Protein AF-A0A314UC28-F1 (afdb_monomer)

pLDDT: mean 73.98, std 17.29, range [30.83, 95.81]

InterPro domains:
  IPR015422 Pyridoxal phosphate-dependent transferase, small domain [G3DSA:3.90.1150.10] (2-145)

Secondary structure (DSSP, 8-state):
--HHHHHHHHHHHHHHHHTT-B-TTSTT-BSEEEES-SS-TT--SEEEEEEB-TTSPBPPHHHHHHHHHHTT---EEEEEES----GGGSTTHHHHPEE------------------EEEEEEEEE--TT--HHHHHHHHHHHHGGGSTTHHHHHHHHHHHHHHHHHHHHHHHHHHHHHHHHHHHHHT---

Sequence (191 aa):
MMITNRARYLINWLVSSLRKLKHPNTDGFPLVKIYGPKIKFDRGPALAFNVFDWKGEKVEPVLVQKLADRNNISLSYGFLHHIWFSDKYAEEKGRNLERREGGVKGMAANKLKAKSDLGISVVTAALGFLASFEDTYRLWAFVAQFLDADFVEKERWRYTALNQKTIEAQIEGKSKLQEEEVQSVVRSKPG

Organism: NCBI:txid2094558

Structure (mmCIF, N/CA/C/O backbone):
data_AF-A0A314UC28-F1
#
_entry.id   AF-A0A314UC28-F1
#
loop_
_atom_site.group_PDB
_atom_site.id
_atom_site.type_symbol
_atom_site.label_atom_id
_atom_site.label_alt_id
_atom_site.label_comp_id
_atom_site.label_asym_id
_atom_site.label_entity_id
_atom_site.label_seq_id
_atom_site.pdbx_PDB_ins_code
_atom_site.Cartn_x
_atom_site.Cartn_y
_atom_site.Cartn_z
_atom_site.occupancy
_atom_site.B_iso_or_equiv
_atom_site.auth_seq_id
_atom_site.auth_comp_id
_atom_site.auth_asym_id
_atom_site.auth_atom_id
_atom_site.pdbx_PDB_model_num
ATOM 1 N N . MET A 1 1 ? 24.792 -3.312 -12.134 1.00 50.53 1 MET A N 1
ATOM 2 C CA . MET A 1 1 ? 23.566 -3.447 -12.959 1.00 50.53 1 MET A CA 1
ATOM 3 C C . MET A 1 1 ? 22.813 -4.746 -12.608 1.00 50.53 1 MET A C 1
ATOM 5 O O . MET A 1 1 ? 22.714 -5.640 -13.427 1.00 50.53 1 MET A O 1
ATOM 9 N N . MET A 1 2 ? 22.303 -4.890 -11.375 1.00 53.91 2 MET A N 1
ATOM 10 C CA . MET A 1 2 ? 21.492 -6.061 -10.941 1.00 53.91 2 MET A CA 1
ATOM 11 C C . MET A 1 2 ? 20.350 -5.634 -10.008 1.00 53.91 2 MET A C 1
ATOM 13 O O . MET A 1 2 ? 19.228 -6.123 -10.099 1.00 53.91 2 MET A O 1
ATOM 17 N N . ILE A 1 3 ? 20.613 -4.623 -9.184 1.00 58.56 3 ILE A N 1
ATOM 18 C CA . ILE A 1 3 ? 19.655 -3.979 -8.278 1.00 58.56 3 ILE A CA 1
ATOM 19 C C . ILE A 1 3 ? 18.440 -3.404 -9.013 1.00 58.56 3 ILE A C 1
ATOM 21 O O . ILE A 1 3 ? 17.302 -3.620 -8.599 1.00 58.56 3 ILE A O 1
ATOM 25 N N . THR A 1 4 ? 18.665 -2.725 -10.140 1.00 62.00 4 THR A N 1
ATOM 26 C CA . THR A 1 4 ? 17.599 -2.146 -10.968 1.00 62.00 4 THR A CA 1
ATOM 27 C C . THR A 1 4 ? 16.659 -3.216 -11.527 1.00 62.00 4 THR A C 1
ATOM 29 O O . THR A 1 4 ? 15.479 -2.948 -11.727 1.00 62.00 4 THR A O 1
ATOM 32 N N . ASN A 1 5 ? 17.146 -4.446 -11.730 1.00 73.38 5 ASN A N 1
ATOM 33 C CA . ASN A 1 5 ? 16.314 -5.562 -12.177 1.00 73.38 5 ASN A CA 1
ATOM 34 C C . ASN A 1 5 ? 15.482 -6.127 -11.021 1.00 73.38 5 ASN A C 1
ATOM 36 O O . ASN A 1 5 ? 14.282 -6.320 -11.191 1.00 73.38 5 ASN A O 1
ATOM 40 N N . ARG A 1 6 ? 16.073 -6.314 -9.831 1.00 82.50 6 ARG A N 1
ATOM 41 C CA . ARG A 1 6 ? 15.350 -6.799 -8.639 1.00 82.50 6 ARG A CA 1
ATOM 42 C C . ARG A 1 6 ? 14.180 -5.889 -8.270 1.00 82.50 6 ARG A C 1
ATOM 44 O O . ARG A 1 6 ? 13.056 -6.371 -8.168 1.00 82.50 6 ARG A O 1
ATOM 51 N N . ALA A 1 7 ? 14.417 -4.585 -8.124 1.00 83.19 7 ALA A N 1
ATOM 52 C CA . ALA A 1 7 ? 13.359 -3.638 -7.766 1.00 83.19 7 ALA A CA 1
ATOM 53 C C . ALA A 1 7 ? 12.234 -3.611 -8.818 1.00 83.19 7 ALA A C 1
ATOM 55 O O . ALA A 1 7 ? 11.053 -3.557 -8.474 1.00 83.19 7 ALA A O 1
ATOM 56 N N . ARG A 1 8 ? 12.594 -3.745 -10.104 1.00 83.75 8 ARG A N 1
ATOM 57 C CA . ARG A 1 8 ? 11.636 -3.854 -11.211 1.00 83.75 8 ARG A CA 1
ATOM 58 C C . ARG A 1 8 ? 10.778 -5.118 -11.110 1.00 83.75 8 ARG A C 1
ATOM 60 O O . ARG A 1 8 ? 9.568 -5.039 -11.303 1.00 83.75 8 ARG A O 1
ATOM 67 N N . TYR A 1 9 ? 11.366 -6.273 -10.798 1.00 87.62 9 TYR A N 1
ATOM 68 C CA . TYR A 1 9 ? 10.601 -7.510 -10.619 1.00 87.62 9 TYR A CA 1
ATOM 69 C C . TYR A 1 9 ? 9.641 -7.419 -9.435 1.00 87.62 9 TYR A C 1
ATOM 71 O O . TYR A 1 9 ? 8.470 -7.757 -9.590 1.00 87.62 9 TYR A O 1
ATOM 79 N N . LEU A 1 10 ? 10.100 -6.897 -8.294 1.00 90.25 10 LEU A N 1
ATOM 80 C CA . LEU A 1 10 ? 9.266 -6.743 -7.101 1.00 90.25 10 LEU A CA 1
ATOM 81 C C . LEU A 1 10 ? 8.085 -5.804 -7.352 1.00 90.25 10 LEU A C 1
ATOM 83 O O . LEU A 1 10 ? 6.942 -6.165 -7.085 1.00 90.25 10 LEU A O 1
ATOM 87 N N . ILE A 1 11 ? 8.328 -4.629 -7.940 1.00 89.38 11 ILE A N 1
ATOM 88 C CA . ILE A 1 11 ? 7.255 -3.663 -8.187 1.00 89.38 11 ILE A CA 1
ATOM 89 C C . ILE A 1 11 ? 6.264 -4.152 -9.263 1.00 89.38 11 ILE A C 1
ATOM 91 O O . ILE A 1 11 ? 5.059 -3.884 -9.184 1.00 89.38 11 ILE A O 1
ATOM 95 N N . ASN A 1 12 ? 6.743 -4.895 -10.267 1.00 88.94 12 ASN A N 1
ATOM 96 C CA . ASN A 1 12 ? 5.889 -5.493 -11.294 1.00 88.94 12 ASN A CA 1
ATOM 97 C C . ASN A 1 12 ? 5.048 -6.637 -10.736 1.00 88.94 12 ASN A C 1
ATOM 99 O O . ASN A 1 12 ? 3.858 -6.720 -11.052 1.00 88.94 12 ASN A O 1
ATOM 103 N N . TRP A 1 13 ? 5.644 -7.481 -9.891 1.00 91.50 13 TRP A N 1
ATOM 104 C CA . TRP A 1 13 ? 4.918 -8.511 -9.164 1.00 91.50 13 TRP A CA 1
ATOM 105 C C . TRP A 1 13 ? 3.844 -7.875 -8.283 1.00 91.50 13 TRP A C 1
ATOM 107 O O . TRP A 1 13 ? 2.673 -8.205 -8.441 1.00 91.50 13 TRP A O 1
ATOM 117 N N . LEU A 1 14 ? 4.203 -6.877 -7.467 1.00 92.00 14 LEU A N 1
ATOM 118 C CA . LEU A 1 14 ? 3.272 -6.193 -6.569 1.00 92.00 14 LEU A CA 1
ATOM 119 C C . LEU A 1 14 ? 2.068 -5.629 -7.323 1.00 92.00 14 LEU A C 1
ATOM 121 O O . LEU A 1 14 ? 0.929 -5.880 -6.952 1.00 92.00 14 LEU A O 1
ATOM 125 N N . VAL A 1 15 ? 2.296 -4.914 -8.425 1.00 89.62 15 VAL A N 1
ATOM 126 C CA . VAL A 1 15 ? 1.194 -4.349 -9.218 1.00 89.62 15 VAL A CA 1
ATOM 127 C C . VAL A 1 15 ? 0.343 -5.416 -9.881 1.00 89.62 15 VAL A C 1
ATOM 129 O O . VAL A 1 15 ? -0.878 -5.283 -9.910 1.00 89.62 15 VAL A O 1
ATOM 132 N N . SER A 1 16 ? 0.958 -6.476 -10.397 1.00 90.12 16 SER A N 1
ATOM 133 C CA . SER A 1 16 ? 0.209 -7.583 -10.994 1.00 90.12 16 SER A CA 1
ATOM 134 C C . SER A 1 16 ? -0.656 -8.290 -9.952 1.00 90.12 16 SER A C 1
ATOM 136 O O . SER A 1 16 ? -1.797 -8.635 -10.248 1.00 90.12 16 SER A O 1
ATOM 138 N N . SER A 1 17 ? -0.142 -8.463 -8.735 1.00 92.25 17 SER A N 1
ATOM 139 C CA . SER A 1 17 ? -0.841 -9.101 -7.619 1.00 92.25 17 SER A CA 1
ATOM 140 C C . SER A 1 17 ? -1.947 -8.215 -7.042 1.00 92.25 17 SER A C 1
ATOM 142 O O . SER A 1 17 ? -3.060 -8.694 -6.851 1.00 92.25 17 SER A O 1
ATOM 144 N N . LEU A 1 18 ? -1.703 -6.916 -6.839 1.00 91.81 18 LEU A N 1
ATOM 145 C CA . LEU A 1 18 ? -2.720 -5.970 -6.358 1.00 91.81 18 LEU A CA 1
ATOM 146 C C . LEU A 1 18 ? -3.887 -5.829 -7.345 1.00 91.81 18 LEU A C 1
ATOM 148 O O . LEU A 1 18 ? -5.038 -5.780 -6.929 1.00 91.81 18 LEU A O 1
ATOM 152 N N . ARG A 1 19 ? -3.623 -5.834 -8.660 1.00 88.31 19 ARG A N 1
ATOM 153 C CA . ARG A 1 19 ? -4.681 -5.777 -9.692 1.00 88.31 19 ARG A CA 1
ATOM 154 C C . ARG A 1 19 ? -5.585 -7.009 -9.728 1.00 88.31 19 ARG A C 1
ATOM 156 O O . ARG A 1 19 ? -6.656 -6.944 -10.327 1.00 88.31 19 ARG A O 1
ATOM 163 N N . LYS A 1 20 ? -5.140 -8.131 -9.159 1.00 89.81 20 LYS A N 1
ATOM 164 C CA . LYS A 1 20 ? -5.938 -9.357 -9.053 1.00 89.81 20 LYS A CA 1
ATOM 165 C C . LYS A 1 20 ? -6.868 -9.343 -7.839 1.00 89.81 20 LYS A C 1
ATOM 167 O O . LYS A 1 20 ? -7.778 -10.162 -7.801 1.00 89.81 20 LYS A O 1
ATOM 172 N N . LEU A 1 21 ? -6.665 -8.430 -6.884 1.00 89.62 21 LEU A N 1
ATOM 173 C CA . LEU A 1 21 ? -7.538 -8.285 -5.723 1.00 89.62 21 LEU A CA 1
ATOM 174 C C . LEU A 1 21 ? -8.860 -7.648 -6.160 1.00 89.62 21 LEU A C 1
ATOM 176 O O . LEU A 1 21 ? -8.901 -6.507 -6.631 1.00 89.62 21 LEU A O 1
ATOM 180 N N . LYS A 1 22 ? -9.938 -8.415 -6.021 1.00 88.31 22 LYS A N 1
ATOM 181 C CA . LYS A 1 22 ? -11.301 -8.011 -6.354 1.00 88.31 22 LYS A CA 1
ATOM 182 C C . LYS A 1 22 ? -12.221 -8.427 -5.227 1.00 88.31 22 LYS A C 1
ATOM 184 O O . LYS A 1 22 ? -12.044 -9.510 -4.670 1.00 88.31 22 LYS A O 1
ATOM 189 N N . HIS A 1 23 ? -13.193 -7.577 -4.939 1.00 84.31 23 HIS A N 1
ATOM 190 C CA . HIS A 1 23 ? -14.191 -7.869 -3.926 1.00 84.31 23 HIS A CA 1
ATOM 191 C C . HIS A 1 23 ? -15.065 -9.053 -4.365 1.00 84.31 23 HIS A C 1
ATOM 193 O O . HIS A 1 23 ? -15.539 -9.075 -5.510 1.00 84.31 23 HIS A O 1
ATOM 199 N N . PRO A 1 24 ? -15.246 -10.070 -3.503 1.00 75.19 24 PRO A N 1
ATOM 200 C CA . PRO A 1 24 ? -16.199 -11.139 -3.764 1.00 75.19 24 PRO A CA 1
ATOM 201 C C . PRO A 1 24 ? -17.626 -10.562 -3.764 1.00 75.19 24 PRO A C 1
ATOM 203 O O . PRO A 1 24 ? -17.910 -9.606 -3.053 1.00 75.19 24 PRO A O 1
ATOM 206 N N . ASN A 1 25 ? -18.535 -11.134 -4.559 1.00 67.12 25 ASN A N 1
ATOM 207 C CA . ASN A 1 25 ? -19.955 -10.742 -4.650 1.00 67.12 25 ASN A CA 1
ATOM 208 C C . ASN A 1 25 ? -20.303 -9.352 -5.221 1.00 67.12 25 ASN A C 1
ATOM 210 O O . ASN A 1 25 ? -21.478 -8.995 -5.228 1.00 67.12 25 ASN A O 1
ATOM 214 N N . THR A 1 26 ? -19.355 -8.581 -5.753 1.00 63.03 26 THR A N 1
ATOM 215 C CA . THR A 1 26 ? -19.648 -7.231 -6.269 1.00 63.03 26 THR A CA 1
ATOM 216 C C . THR A 1 26 ? -19.128 -7.059 -7.695 1.00 63.03 26 THR A C 1
ATOM 218 O O . THR A 1 26 ? -18.045 -6.515 -7.848 1.00 63.03 26 THR A O 1
ATOM 221 N N . ASP A 1 27 ? -19.804 -7.582 -8.726 1.00 68.00 27 ASP A N 1
ATOM 222 C CA . ASP A 1 27 ? -19.510 -7.413 -10.177 1.00 68.00 27 ASP A CA 1
ATOM 223 C C . ASP A 1 27 ? -18.017 -7.408 -10.622 1.00 68.00 27 ASP A C 1
ATOM 225 O O . ASP A 1 27 ? -17.653 -6.949 -11.705 1.00 68.00 27 ASP A O 1
ATOM 229 N N . GLY A 1 28 ? -17.107 -7.937 -9.798 1.00 67.62 28 GLY A N 1
ATOM 230 C CA . GLY A 1 28 ? -15.661 -7.826 -9.961 1.00 67.62 28 GLY A CA 1
ATOM 231 C C . GLY A 1 28 ? -15.030 -6.443 -9.711 1.00 67.62 28 GLY A C 1
ATOM 232 O O . GLY A 1 28 ? -13.968 -6.196 -10.297 1.00 67.62 28 GLY A O 1
ATOM 233 N N . PHE A 1 29 ? -15.608 -5.566 -8.875 1.00 77.56 29 PHE A N 1
ATOM 234 C CA . PHE A 1 29 ? -15.002 -4.276 -8.514 1.00 77.56 29 PHE A CA 1
ATOM 235 C C . PHE A 1 29 ? -13.568 -4.462 -7.981 1.00 77.56 29 PHE A C 1
ATOM 237 O O . PHE A 1 29 ? -13.325 -5.290 -7.093 1.00 77.56 29 PHE A O 1
ATOM 244 N N . PRO A 1 30 ? -12.585 -3.725 -8.532 1.00 84.75 30 PRO A N 1
ATOM 245 C CA . PRO A 1 30 ? -11.201 -3.840 -8.105 1.00 84.75 30 PRO A CA 1
ATOM 246 C C . PRO A 1 30 ? -11.018 -3.217 -6.721 1.00 84.75 30 PRO A C 1
ATOM 248 O O . PRO A 1 30 ? -11.410 -2.076 -6.494 1.00 84.75 30 PRO A O 1
ATOM 251 N N . LEU A 1 31 ? -10.331 -3.934 -5.831 1.00 87.81 31 LEU A N 1
ATOM 252 C CA . LEU A 1 31 ? -9.972 -3.419 -4.507 1.00 87.81 31 LEU A CA 1
ATOM 253 C C . LEU A 1 31 ? -9.050 -2.199 -4.612 1.00 87.81 31 LEU A C 1
ATOM 255 O O . LEU A 1 31 ? -9.099 -1.288 -3.792 1.00 87.81 31 LEU A O 1
ATOM 259 N N . VAL A 1 32 ? -8.166 -2.203 -5.612 1.00 90.44 32 VAL A N 1
ATOM 260 C CA . VAL A 1 32 ? -7.088 -1.225 -5.736 1.00 90.44 32 VAL A CA 1
ATOM 261 C C . VAL A 1 32 ? -7.146 -0.522 -7.082 1.00 90.44 32 VAL A C 1
ATOM 263 O O . VAL A 1 32 ? -7.104 -1.159 -8.139 1.00 90.44 32 VAL A O 1
ATOM 266 N N . LYS A 1 33 ? -7.124 0.811 -7.055 1.00 88.31 33 LYS A N 1
ATOM 267 C CA . LYS A 1 33 ? -6.890 1.638 -8.241 1.00 88.31 33 LYS A CA 1
ATOM 268 C C . LYS A 1 33 ? -5.463 2.141 -8.233 1.00 88.31 33 LYS A C 1
ATOM 270 O O . LYS A 1 33 ? -5.071 2.888 -7.346 1.00 88.31 33 LYS A O 1
ATOM 275 N N . ILE A 1 34 ? -4.695 1.739 -9.235 1.00 88.12 34 ILE A N 1
ATOM 276 C CA . ILE A 1 34 ? -3.299 2.139 -9.397 1.00 88.12 34 ILE A CA 1
ATOM 277 C C . ILE A 1 34 ? -3.220 3.322 -10.358 1.00 88.12 34 ILE A C 1
ATOM 279 O O . ILE A 1 34 ? -3.780 3.273 -11.456 1.00 88.12 34 ILE A O 1
ATOM 283 N N . TYR A 1 35 ? -2.489 4.356 -9.957 1.00 84.50 35 TYR A N 1
ATOM 284 C CA . TYR A 1 35 ? -2.239 5.551 -10.750 1.00 84.50 35 TYR A CA 1
ATOM 285 C C . TYR A 1 35 ? -0.828 5.503 -11.332 1.00 84.50 35 TYR A C 1
ATOM 287 O O . TYR A 1 35 ? 0.152 5.275 -10.624 1.00 84.50 35 TYR A O 1
ATOM 295 N N . GLY A 1 36 ? -0.734 5.715 -12.643 1.00 74.75 36 GLY A N 1
ATOM 296 C CA . GLY A 1 36 ? 0.527 5.735 -13.377 1.00 74.75 36 GLY A CA 1
ATOM 297 C C . GLY A 1 36 ? 0.446 5.020 -14.729 1.00 74.75 36 GLY A C 1
ATOM 298 O O . GLY A 1 36 ? -0.599 4.465 -15.087 1.00 74.75 36 GLY A O 1
ATOM 299 N N . PRO A 1 37 ? 1.540 5.038 -15.508 1.00 65.69 37 PRO A N 1
ATOM 300 C CA . PRO A 1 37 ? 1.602 4.390 -16.812 1.00 65.69 37 PRO A CA 1
ATOM 301 C C . PRO A 1 37 ? 1.290 2.892 -16.711 1.00 65.69 37 PRO A C 1
ATOM 303 O O . PRO A 1 37 ? 1.932 2.154 -15.966 1.00 65.69 37 PRO A O 1
ATOM 306 N N . LYS A 1 38 ? 0.296 2.432 -17.482 1.00 59.31 38 LYS A N 1
ATOM 307 C CA . LYS A 1 38 ? -0.175 1.035 -17.456 1.00 59.31 38 LYS A CA 1
ATOM 308 C C . LYS A 1 38 ? 0.843 0.047 -18.028 1.00 59.31 38 LYS A C 1
ATOM 310 O O . LYS A 1 38 ? 0.837 -1.119 -17.645 1.00 59.31 38 LYS A O 1
ATOM 315 N N . ILE A 1 39 ? 1.663 0.497 -18.979 1.00 51.44 39 ILE A N 1
ATOM 316 C CA . ILE A 1 39 ? 2.614 -0.322 -19.732 1.00 51.44 39 ILE A CA 1
ATOM 317 C C . ILE A 1 39 ? 3.817 0.559 -20.089 1.00 51.44 39 ILE A C 1
ATOM 319 O O . ILE A 1 39 ? 3.668 1.470 -20.899 1.00 51.44 39 ILE A O 1
ATOM 323 N N . LYS A 1 40 ? 4.978 0.290 -19.474 1.00 51.94 40 LYS A N 1
ATOM 324 C CA . LYS A 1 40 ? 6.329 0.200 -20.074 1.00 51.94 40 LYS A CA 1
ATOM 325 C C . LYS A 1 40 ? 7.412 0.327 -18.997 1.00 51.94 40 LYS A C 1
ATOM 327 O O . LYS A 1 40 ? 7.176 0.807 -17.894 1.00 51.94 40 LYS A O 1
ATOM 332 N N . PHE A 1 41 ? 8.577 -0.196 -19.348 1.00 52.94 41 PHE A N 1
ATOM 333 C CA . PHE A 1 41 ? 9.754 -0.561 -18.558 1.00 52.94 41 PHE A CA 1
ATOM 334 C C . PHE A 1 41 ? 10.402 0.549 -17.699 1.00 52.94 41 PHE A C 1
ATOM 336 O O . PHE A 1 41 ? 11.381 0.266 -17.006 1.00 52.94 41 PHE A O 1
ATOM 343 N N . ASP A 1 42 ? 9.815 1.748 -17.674 1.00 55.66 42 ASP A N 1
ATOM 344 C CA . ASP A 1 42 ? 10.368 2.973 -17.081 1.00 55.66 42 ASP A CA 1
ATOM 345 C C . ASP A 1 42 ? 9.684 3.397 -15.777 1.00 55.66 42 ASP A C 1
ATOM 347 O O . ASP A 1 42 ? 9.933 4.484 -15.256 1.00 55.66 42 ASP A O 1
ATOM 351 N N . ARG A 1 43 ? 8.809 2.558 -15.207 1.00 67.81 43 ARG A N 1
ATOM 352 C CA . ARG A 1 43 ? 8.306 2.838 -13.859 1.00 67.81 43 ARG A CA 1
ATOM 353 C C . ARG A 1 43 ? 9.442 2.689 -12.847 1.00 67.81 43 ARG A C 1
ATOM 355 O O . ARG A 1 43 ? 10.106 1.653 -12.781 1.00 67.81 43 ARG A O 1
ATOM 362 N N . GLY A 1 44 ? 9.634 3.722 -12.032 1.00 77.31 44 GLY A N 1
ATOM 363 C CA . GLY A 1 44 ? 10.478 3.630 -10.847 1.00 77.31 44 GLY A CA 1
ATOM 364 C C . GLY A 1 44 ? 9.930 2.599 -9.848 1.00 77.31 44 GLY A C 1
ATOM 365 O O . GLY A 1 44 ? 8.811 2.095 -10.012 1.00 77.31 44 GLY A O 1
ATOM 366 N N . PRO A 1 45 ? 10.676 2.300 -8.775 1.00 86.31 45 PRO A N 1
ATOM 367 C CA . PRO A 1 45 ? 10.254 1.365 -7.737 1.00 86.31 45 PRO A CA 1
ATOM 368 C C . PRO A 1 45 ? 9.196 1.982 -6.802 1.00 86.31 45 PRO A C 1
ATOM 370 O O . PRO A 1 45 ? 9.205 1.738 -5.605 1.00 86.31 45 PRO A O 1
ATOM 373 N N . ALA A 1 46 ? 8.285 2.797 -7.334 1.00 88.69 46 ALA A N 1
ATOM 374 C CA . ALA A 1 46 ? 7.224 3.463 -6.595 1.00 88.69 46 ALA A CA 1
ATOM 375 C C . ALA A 1 46 ? 5.850 3.165 -7.210 1.00 88.69 46 ALA A C 1
ATOM 377 O O . ALA A 1 46 ? 5.716 2.788 -8.383 1.00 88.69 46 ALA A O 1
ATOM 378 N N . LEU A 1 47 ? 4.818 3.305 -6.387 1.00 90.00 47 LEU A N 1
ATOM 379 C CA . LEU A 1 47 ? 3.435 3.018 -6.726 1.00 90.00 47 LEU A CA 1
ATOM 380 C C . LEU A 1 47 ? 2.518 4.013 -6.021 1.00 90.00 47 LEU A C 1
ATOM 382 O O . LEU A 1 47 ? 2.542 4.093 -4.799 1.00 90.00 47 LEU A O 1
ATOM 386 N N . ALA A 1 48 ? 1.681 4.712 -6.784 1.00 90.81 48 ALA A N 1
ATOM 387 C CA . ALA A 1 48 ? 0.554 5.467 -6.251 1.00 90.81 48 ALA A CA 1
ATOM 388 C C . ALA A 1 48 ? -0.731 4.655 -6.446 1.00 90.81 48 ALA A C 1
ATOM 390 O O . ALA A 1 48 ? -0.994 4.166 -7.549 1.00 90.81 48 ALA A O 1
ATOM 391 N N . PHE A 1 49 ? -1.527 4.492 -5.396 1.00 92.06 49 PHE A N 1
ATOM 392 C CA . PHE A 1 49 ? -2.754 3.710 -5.439 1.00 92.06 49 PHE A CA 1
ATOM 393 C C . PHE A 1 49 ? -3.797 4.187 -4.427 1.00 92.06 49 PHE A C 1
ATOM 395 O O . PHE A 1 49 ? -3.482 4.877 -3.465 1.00 92.06 49 PHE A O 1
ATOM 402 N N . ASN A 1 50 ? -5.047 3.801 -4.657 1.00 92.25 50 ASN A N 1
ATOM 403 C CA . ASN A 1 50 ? -6.150 3.944 -3.714 1.00 92.25 50 ASN A CA 1
ATOM 404 C C . ASN A 1 50 ? -6.790 2.588 -3.449 1.00 92.25 50 ASN A C 1
ATOM 406 O O . ASN A 1 50 ? -6.814 1.742 -4.343 1.00 92.25 50 ASN A O 1
ATOM 410 N N . VAL A 1 51 ? -7.301 2.414 -2.232 1.00 91.75 51 VAL A N 1
ATOM 411 C CA . VAL A 1 51 ? -8.034 1.225 -1.792 1.00 91.75 51 VAL A CA 1
ATOM 412 C C . VAL A 1 51 ? -9.518 1.571 -1.723 1.00 91.75 51 VAL A C 1
ATOM 414 O O . VAL A 1 51 ? -9.876 2.665 -1.284 1.00 91.75 51 VAL A O 1
ATOM 417 N N . PHE A 1 52 ? -10.364 0.656 -2.175 1.00 89.06 52 PHE A N 1
ATOM 418 C CA . PHE A 1 52 ? -11.812 0.816 -2.227 1.00 89.06 52 PHE A CA 1
ATOM 419 C C . PHE A 1 52 ? -12.484 -0.246 -1.379 1.00 89.06 52 PHE A C 1
ATOM 421 O O . PHE A 1 52 ? -12.038 -1.387 -1.349 1.00 89.06 52 PHE A O 1
ATOM 428 N N . ASP A 1 53 ? -13.564 0.128 -0.717 1.00 85.75 53 ASP A N 1
ATOM 429 C CA . ASP A 1 53 ? -14.409 -0.799 0.021 1.00 85.75 53 ASP A CA 1
ATOM 430 C C . ASP A 1 53 ? -15.280 -1.644 -0.930 1.00 85.75 53 ASP A C 1
ATOM 432 O O . ASP A 1 53 ? -15.387 -1.338 -2.122 1.00 85.75 53 ASP A O 1
ATOM 436 N N . TRP A 1 54 ? -15.946 -2.680 -0.418 1.00 81.81 54 TRP A N 1
ATOM 437 C CA . TRP A 1 54 ? -16.891 -3.508 -1.184 1.00 81.81 54 TRP A CA 1
ATOM 438 C C . TRP A 1 54 ? -18.054 -2.690 -1.769 1.00 81.81 54 TRP A C 1
ATOM 440 O O . TRP A 1 54 ? -18.623 -3.048 -2.797 1.00 81.81 54 TRP A O 1
ATOM 450 N N . LYS A 1 55 ? -18.370 -1.538 -1.164 1.00 80.38 55 LYS A N 1
ATOM 451 C CA . LYS A 1 55 ? -19.348 -0.560 -1.674 1.00 80.38 55 LYS A CA 1
ATOM 452 C C . LYS A 1 55 ? -18.823 0.293 -2.839 1.00 80.38 55 LYS A C 1
ATOM 454 O O . LYS A 1 55 ? -19.569 1.098 -3.389 1.00 80.38 55 LYS A O 1
ATOM 459 N N . GLY A 1 56 ? -17.544 0.160 -3.196 1.00 78.38 56 GLY A N 1
ATOM 460 C CA . GLY A 1 56 ? -16.868 1.012 -4.179 1.00 78.38 56 GLY A CA 1
ATOM 461 C C . GLY A 1 56 ? -16.487 2.397 -3.643 1.00 78.38 56 GLY A C 1
ATOM 462 O O . GLY A 1 56 ? -16.093 3.266 -4.421 1.00 78.38 56 GLY A O 1
ATOM 463 N N . GLU A 1 57 ? -16.590 2.609 -2.330 1.00 84.06 57 GLU A N 1
ATOM 464 C CA . GLU A 1 57 ? -16.207 3.858 -1.671 1.00 84.06 57 GLU A CA 1
ATOM 465 C C . GLU A 1 57 ? -14.701 3.894 -1.411 1.00 84.06 57 GLU A C 1
ATOM 467 O O . GLU A 1 57 ? -14.100 2.904 -0.986 1.00 84.06 57 GLU A O 1
ATOM 472 N N . LYS A 1 58 ? -14.070 5.042 -1.672 1.00 87.25 58 LYS A N 1
ATOM 473 C CA . LYS A 1 58 ? -12.627 5.199 -1.479 1.00 87.25 58 LYS A CA 1
ATOM 474 C C . LYS A 1 58 ? -12.305 5.236 0.014 1.00 87.25 58 LYS A C 1
ATOM 476 O O . LYS A 1 58 ? -12.785 6.108 0.737 1.00 87.25 58 LYS A O 1
ATOM 481 N N . VAL A 1 59 ? -11.423 4.347 0.462 1.00 88.62 59 VAL A N 1
ATOM 482 C CA . VAL A 1 59 ? -10.874 4.414 1.818 1.00 88.62 59 VAL A CA 1
ATOM 483 C C . VAL A 1 59 ? -9.919 5.602 1.899 1.00 88.62 59 VAL A C 1
ATOM 485 O O . VAL A 1 59 ? -9.037 5.770 1.056 1.00 88.62 59 VAL A O 1
ATOM 488 N N . GLU A 1 60 ? -10.094 6.432 2.923 1.00 88.56 60 GLU A N 1
ATOM 489 C CA . GLU A 1 60 ? -9.272 7.620 3.134 1.00 88.56 60 GLU A CA 1
ATOM 490 C C . GLU A 1 60 ? -7.773 7.254 3.211 1.00 88.56 60 GLU A C 1
ATOM 492 O O . GLU A 1 60 ? -7.393 6.429 4.051 1.00 88.56 60 GLU A O 1
ATOM 497 N N . PRO A 1 61 ? -6.891 7.867 2.393 1.00 90.31 61 PRO A N 1
ATOM 498 C CA . PRO A 1 61 ? -5.464 7.528 2.370 1.00 90.31 61 PRO A CA 1
ATOM 499 C C . PRO A 1 61 ? -4.769 7.649 3.731 1.00 90.31 61 PRO A C 1
ATOM 501 O O . PRO A 1 61 ? -3.902 6.841 4.060 1.00 90.31 61 PRO A O 1
ATOM 504 N N . VAL A 1 62 ? -5.194 8.616 4.551 1.00 89.50 62 VAL A N 1
ATOM 505 C CA . VAL A 1 62 ? -4.688 8.820 5.918 1.00 89.50 62 VAL A CA 1
ATOM 506 C C . VAL A 1 62 ? -5.012 7.624 6.817 1.00 89.50 62 VAL A C 1
ATOM 508 O O . VAL A 1 62 ? -4.187 7.224 7.638 1.00 89.50 62 VAL A O 1
ATOM 511 N N . LEU A 1 63 ? -6.195 7.021 6.667 1.00 89.75 63 LEU A N 1
ATOM 512 C CA . LEU A 1 63 ? -6.555 5.822 7.418 1.00 89.75 63 LEU A CA 1
ATOM 513 C C . LEU A 1 63 ? -5.706 4.629 6.979 1.00 89.75 63 LEU A C 1
ATOM 515 O O . LEU A 1 63 ? -5.174 3.921 7.829 1.00 89.75 63 LEU A O 1
ATOM 519 N N . VAL A 1 64 ? -5.538 4.433 5.668 1.00 91.62 64 VAL A N 1
ATOM 520 C CA . VAL A 1 64 ? -4.708 3.344 5.130 1.00 91.62 64 VAL A CA 1
ATOM 521 C C . VAL A 1 64 ? -3.271 3.450 5.641 1.00 91.62 64 VAL A C 1
ATOM 523 O O . VAL A 1 64 ? -2.709 2.442 6.060 1.00 91.62 64 VAL A O 1
ATOM 526 N N . GLN A 1 65 ? -2.700 4.659 5.684 1.00 92.69 65 GLN A N 1
ATOM 527 C CA . GLN A 1 65 ? -1.375 4.890 6.261 1.00 92.69 65 GLN A CA 1
ATOM 528 C C . GLN A 1 65 ? -1.315 4.464 7.735 1.00 92.69 65 GLN A C 1
ATOM 530 O O . GLN A 1 65 ? -0.471 3.655 8.101 1.00 92.69 65 GLN A O 1
ATOM 535 N N . LYS A 1 66 ? -2.240 4.949 8.574 1.00 90.81 66 LYS A N 1
ATOM 536 C CA . LYS A 1 66 ? -2.263 4.615 10.009 1.00 90.81 66 LYS A CA 1
ATOM 537 C C . LYS A 1 66 ? -2.398 3.109 10.261 1.00 90.81 66 LYS A C 1
ATOM 539 O O . LYS A 1 66 ? -1.828 2.587 11.218 1.00 90.81 66 LYS A O 1
ATOM 544 N N . LEU A 1 67 ? -3.165 2.414 9.420 1.00 91.00 67 LEU A N 1
ATOM 545 C CA . LEU A 1 67 ? -3.308 0.960 9.477 1.00 91.00 67 LEU A CA 1
ATOM 546 C C . LEU A 1 67 ? -2.034 0.238 9.033 1.00 91.00 67 LEU A C 1
ATOM 548 O O . LEU A 1 67 ? -1.681 -0.785 9.620 1.00 91.00 67 LEU A O 1
ATOM 552 N N . ALA A 1 68 ? -1.329 0.774 8.040 1.00 92.81 68 ALA A N 1
ATOM 553 C CA . ALA A 1 68 ? -0.050 0.241 7.595 1.00 92.81 68 ALA A CA 1
ATOM 554 C C . ALA A 1 68 ? 1.021 0.392 8.685 1.00 92.81 68 ALA A C 1
ATOM 556 O O . ALA A 1 68 ? 1.704 -0.584 8.998 1.00 92.81 68 ALA A O 1
ATOM 557 N N . ASP A 1 69 ? 1.083 1.553 9.343 1.00 92.62 69 ASP A N 1
ATOM 558 C CA . ASP A 1 69 ? 2.029 1.820 10.433 1.00 92.62 69 ASP A CA 1
ATOM 559 C C . ASP A 1 69 ? 1.865 0.800 11.575 1.00 92.62 69 ASP A C 1
ATOM 561 O O . ASP A 1 69 ? 2.847 0.269 12.092 1.00 92.62 69 ASP A O 1
ATOM 565 N N . ARG A 1 70 ? 0.620 0.427 11.908 1.00 89.19 70 ARG A N 1
ATOM 566 C CA . ARG A 1 70 ? 0.319 -0.637 12.888 1.00 89.19 70 ARG A CA 1
ATOM 567 C C . ARG A 1 70 ? 0.787 -2.027 12.462 1.00 89.19 70 ARG A C 1
ATOM 569 O O . ARG A 1 70 ? 1.056 -2.866 13.314 1.00 89.19 70 ARG A O 1
ATOM 576 N N . ASN A 1 71 ? 0.873 -2.271 11.160 1.00 89.94 71 ASN A N 1
ATOM 577 C CA . ASN A 1 71 ? 1.369 -3.518 10.583 1.00 89.94 71 ASN A CA 1
ATOM 578 C C . ASN A 1 71 ? 2.882 -3.465 10.295 1.00 89.94 71 ASN A C 1
ATOM 580 O O . ASN A 1 71 ? 3.400 -4.344 9.609 1.00 89.94 71 ASN A O 1
ATOM 584 N N . ASN A 1 72 ? 3.602 -2.465 10.827 1.00 92.00 72 ASN A N 1
ATOM 585 C CA . ASN A 1 72 ? 5.026 -2.223 10.574 1.00 92.00 72 ASN A CA 1
ATOM 586 C C . ASN A 1 72 ? 5.346 -2.002 9.085 1.00 92.00 72 ASN A C 1
ATOM 588 O O . ASN A 1 72 ? 6.397 -2.414 8.592 1.00 92.00 72 ASN A O 1
ATOM 592 N N . ILE A 1 73 ? 4.430 -1.363 8.355 1.00 94.06 73 ILE A N 1
ATOM 593 C CA . ILE A 1 73 ? 4.583 -1.026 6.941 1.00 94.06 73 ILE A CA 1
ATOM 594 C C . ILE A 1 73 ? 4.538 0.492 6.813 1.00 94.06 73 ILE A C 1
ATOM 596 O O . ILE A 1 73 ? 3.513 1.113 7.074 1.00 94.06 73 ILE A O 1
ATOM 600 N N . SER A 1 74 ? 5.636 1.091 6.355 1.00 93.38 74 SER A N 1
ATOM 601 C CA . SER A 1 74 ? 5.674 2.530 6.106 1.00 93.38 74 SER A CA 1
ATOM 602 C C . SER A 1 74 ? 5.089 2.846 4.731 1.00 93.38 74 SER A C 1
ATOM 604 O O . SER A 1 74 ? 5.646 2.465 3.698 1.00 93.38 74 SER A O 1
ATOM 606 N N . LEU A 1 75 ? 3.957 3.547 4.727 1.00 93.94 75 LEU A N 1
ATOM 607 C CA . LEU A 1 75 ? 3.345 4.134 3.538 1.00 93.94 75 LEU A CA 1
ATOM 608 C C . LEU A 1 75 ? 3.323 5.655 3.675 1.00 93.94 75 LEU A C 1
ATOM 610 O O . LEU A 1 75 ? 3.331 6.198 4.776 1.00 93.94 75 LEU A O 1
ATOM 614 N N . SER A 1 76 ? 3.271 6.349 2.545 1.00 91.69 76 SER A N 1
ATOM 615 C CA . SER A 1 76 ? 3.028 7.791 2.509 1.00 91.69 76 SER A CA 1
ATOM 616 C C . SER A 1 76 ? 1.729 8.062 1.759 1.00 91.69 76 SER A C 1
ATOM 618 O O . SER A 1 76 ? 1.204 7.180 1.084 1.00 91.69 76 SER A O 1
ATOM 620 N N . TYR A 1 77 ? 1.192 9.270 1.840 1.00 91.44 77 TYR A N 1
ATOM 621 C CA . TYR A 1 77 ? 0.094 9.706 0.988 1.00 91.44 77 TYR A CA 1
ATOM 622 C C . TYR A 1 77 ? 0.456 11.036 0.335 1.00 91.44 77 TYR A C 1
ATOM 624 O O . TYR A 1 77 ? 1.279 11.800 0.834 1.00 91.44 77 TYR A O 1
ATOM 632 N N . GLY A 1 78 ? -0.143 11.301 -0.816 1.00 86.62 78 GLY A N 1
ATOM 633 C CA . GLY A 1 78 ? 0.110 12.507 -1.587 1.00 86.62 78 GLY A CA 1
ATOM 634 C C . GLY A 1 78 ? -1.128 12.948 -2.342 1.00 86.62 78 GLY A C 1
ATOM 635 O O . GLY A 1 78 ? -2.140 12.249 -2.367 1.00 86.62 78 GLY A O 1
ATOM 636 N N . PHE A 1 79 ? -1.040 14.114 -2.970 1.00 85.50 79 PHE A N 1
ATOM 637 C CA . PHE A 1 79 ? -2.116 14.660 -3.782 1.00 85.50 79 PHE A CA 1
ATOM 638 C C . PHE A 1 79 ? -1.649 14.783 -5.229 1.00 85.50 79 PHE A C 1
ATOM 640 O O . PHE A 1 79 ? -0.669 15.464 -5.530 1.00 85.50 79 PHE A O 1
ATOM 647 N N . LEU A 1 80 ? -2.328 14.077 -6.129 1.00 82.00 80 LEU A N 1
ATOM 648 C CA . LEU A 1 80 ? -2.019 14.100 -7.552 1.00 82.00 80 LEU A CA 1
ATOM 649 C C . LEU A 1 80 ? -2.835 15.197 -8.244 1.00 82.00 80 LEU A C 1
ATOM 651 O O . LEU A 1 80 ? -4.065 15.126 -8.283 1.00 82.00 80 LEU A O 1
ATOM 655 N N . HIS A 1 81 ? -2.143 16.180 -8.823 1.00 77.25 81 HIS A N 1
ATOM 656 C CA . HIS A 1 81 ? -2.726 17.247 -9.641 1.00 77.25 81 HIS A CA 1
ATOM 657 C C . HIS A 1 81 ? -2.649 16.906 -11.140 1.00 77.25 81 HIS A C 1
ATOM 659 O O . HIS A 1 81 ? -1.813 16.112 -11.566 1.00 77.25 81 HIS A O 1
ATOM 665 N N . HIS A 1 82 ? -3.508 17.530 -11.955 1.00 66.94 82 HIS A N 1
ATOM 666 C CA . HIS A 1 82 ? -3.475 17.445 -13.428 1.00 66.94 82 HIS A CA 1
ATOM 667 C C . HIS A 1 82 ? -3.528 16.018 -14.016 1.00 66.94 82 HIS A C 1
ATOM 669 O O . HIS A 1 82 ? -2.901 15.729 -15.035 1.00 66.94 82 HIS A O 1
ATOM 675 N N . ILE A 1 83 ? -4.300 15.116 -13.406 1.00 66.75 83 ILE A N 1
ATOM 676 C CA . ILE A 1 83 ? -4.449 13.742 -13.905 1.00 66.75 83 ILE A CA 1
ATOM 677 C C . ILE A 1 83 ? -5.397 13.719 -15.113 1.00 66.75 83 ILE A C 1
ATOM 679 O O . ILE A 1 83 ? -6.550 14.145 -15.014 1.00 66.75 83 ILE A O 1
ATOM 683 N N . TRP A 1 84 ? -4.934 13.179 -16.244 1.00 56.34 84 TRP A N 1
ATOM 684 C CA . TRP A 1 84 ? -5.779 12.900 -17.407 1.00 56.34 84 TRP A CA 1
ATOM 685 C C . TRP A 1 84 ? -6.332 11.473 -17.335 1.00 56.34 84 TRP A C 1
ATOM 687 O O . TRP A 1 84 ? -5.584 10.494 -17.395 1.00 56.34 84 TRP A O 1
ATOM 697 N N . PHE A 1 85 ? -7.651 11.347 -17.209 1.00 57.66 85 PHE A N 1
ATOM 698 C CA . PHE A 1 85 ? -8.339 10.060 -17.269 1.00 57.66 85 PHE A CA 1
ATOM 699 C C . PHE A 1 85 ? -8.686 9.745 -18.723 1.00 57.66 85 PHE A C 1
ATOM 701 O O . PHE A 1 85 ? -9.296 10.559 -19.404 1.00 57.66 85 PHE A O 1
ATOM 708 N N . SER A 1 86 ? -8.310 8.559 -19.203 1.00 51.72 86 SER A N 1
ATOM 709 C CA . SER A 1 86 ? -8.882 8.020 -20.445 1.00 51.72 86 SER A CA 1
ATOM 710 C C . SER A 1 86 ? -10.395 7.838 -20.261 1.00 51.72 86 SER A C 1
ATOM 712 O O . SER A 1 86 ? -10.810 7.452 -19.168 1.00 51.72 86 SER A O 1
ATOM 714 N N . ASP A 1 87 ? -11.193 8.071 -21.310 1.00 44.34 87 ASP A N 1
ATOM 715 C CA . ASP A 1 87 ? -12.672 8.068 -21.287 1.00 44.34 87 ASP A CA 1
ATOM 716 C C . ASP A 1 87 ? -13.310 6.850 -20.596 1.00 44.34 87 ASP A C 1
ATOM 718 O O . ASP A 1 87 ? -14.384 6.958 -20.015 1.00 44.34 87 ASP A O 1
ATOM 722 N N . LYS A 1 88 ? -12.603 5.714 -20.525 1.00 46.25 88 LYS A N 1
ATOM 723 C CA . LYS A 1 88 ? -13.012 4.521 -19.758 1.00 46.25 88 LYS A CA 1
ATOM 724 C C . LYS A 1 88 ? -13.095 4.715 -18.231 1.00 46.25 88 LYS A C 1
ATOM 726 O O . LYS A 1 88 ? -13.500 3.792 -17.539 1.00 46.25 88 LYS A O 1
ATOM 731 N N . TYR A 1 89 ? -12.679 5.865 -17.702 1.00 49.59 89 TYR A N 1
ATOM 732 C CA . TYR A 1 89 ? -12.728 6.220 -16.274 1.00 49.59 89 TYR A CA 1
ATOM 733 C C . TYR A 1 89 ? -13.506 7.521 -16.020 1.00 49.59 89 TYR A C 1
ATOM 735 O O . TYR A 1 89 ? -13.433 8.080 -14.924 1.00 49.59 89 TYR A O 1
ATOM 743 N N . ALA A 1 90 ? -14.210 8.036 -17.035 1.00 44.47 90 ALA A N 1
ATOM 744 C CA . ALA A 1 90 ? -14.938 9.298 -16.953 1.00 44.47 90 ALA A CA 1
ATOM 745 C C . ALA A 1 90 ? -16.158 9.224 -16.015 1.00 44.47 90 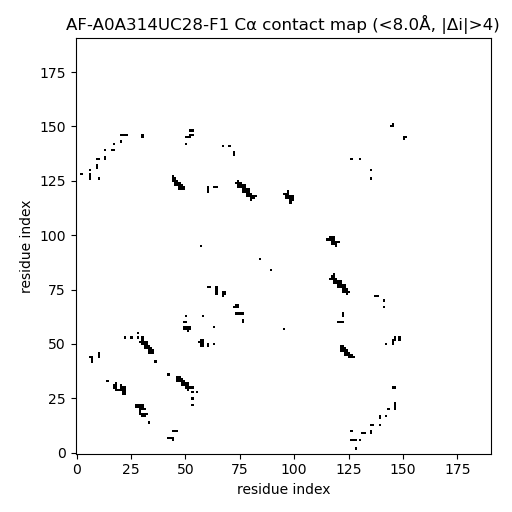ALA A C 1
ATOM 747 O O . ALA A 1 90 ? -16.456 10.215 -15.353 1.00 44.47 90 ALA A O 1
ATOM 748 N N . GLU A 1 91 ? -16.802 8.060 -15.877 1.00 46.28 91 GLU A N 1
ATOM 749 C CA . GLU A 1 91 ? -17.940 7.867 -14.960 1.00 46.28 91 GLU A CA 1
ATOM 750 C C . GLU A 1 91 ? -17.526 7.928 -13.474 1.00 46.28 91 GLU A C 1
ATOM 752 O O . GLU A 1 91 ? -18.258 8.446 -12.635 1.00 46.28 91 GLU A O 1
ATOM 757 N N . GLU A 1 92 ? -16.298 7.516 -13.137 1.00 48.84 92 GLU A N 1
ATOM 758 C CA . GLU A 1 92 ? -15.758 7.558 -11.764 1.00 48.84 92 GLU A CA 1
ATOM 759 C C . GLU A 1 92 ? -15.226 8.945 -11.352 1.00 48.84 92 GLU A C 1
ATOM 761 O O . GLU A 1 92 ? -14.860 9.164 -10.189 1.00 48.84 92 GLU A O 1
ATOM 766 N N . LYS A 1 93 ? -15.164 9.883 -12.308 1.00 48.38 93 LYS A N 1
ATOM 767 C CA . LYS A 1 93 ? -14.622 11.240 -12.144 1.00 48.38 93 LYS A CA 1
ATOM 768 C C . LYS A 1 93 ? -15.411 12.052 -11.112 1.00 48.38 93 LYS A C 1
ATOM 770 O O . LYS A 1 93 ? -14.822 12.876 -10.423 1.00 48.38 93 LYS A O 1
ATOM 775 N N . GLY A 1 94 ? -16.712 11.791 -10.968 1.00 49.56 94 GLY A N 1
ATOM 776 C CA . GLY A 1 94 ? -17.577 12.498 -10.019 1.00 49.56 94 GLY A CA 1
ATOM 777 C C . GLY A 1 94 ? -17.392 12.098 -8.550 1.00 49.56 94 GLY A C 1
ATOM 778 O O . GLY A 1 94 ? -17.649 12.919 -7.680 1.00 49.56 94 GLY A O 1
ATOM 779 N N . ARG A 1 95 ? -16.926 10.870 -8.264 1.00 53.44 95 ARG A N 1
ATOM 780 C CA . ARG A 1 95 ? -16.847 10.337 -6.885 1.00 53.44 95 ARG A CA 1
ATOM 781 C C . ARG A 1 95 ? -15.475 10.484 -6.223 1.00 53.44 95 ARG A C 1
ATOM 783 O O . ARG A 1 95 ? -15.385 10.496 -5.006 1.00 53.44 95 ARG A O 1
ATOM 790 N N . ASN A 1 96 ? -14.402 10.582 -7.012 1.00 53.75 96 ASN A N 1
ATOM 791 C CA . ASN A 1 96 ? -13.022 10.520 -6.502 1.00 53.75 96 ASN A CA 1
ATOM 792 C C . ASN A 1 96 ? -12.241 11.839 -6.587 1.00 53.75 96 ASN A C 1
ATOM 794 O O . ASN A 1 96 ? -11.119 11.903 -6.081 1.00 53.75 96 ASN A O 1
ATOM 798 N N . LEU A 1 97 ? -12.778 12.850 -7.279 1.00 55.41 97 LEU A N 1
ATOM 799 C CA . LEU A 1 97 ? -12.144 14.162 -7.380 1.00 55.41 97 LEU A CA 1
ATOM 800 C C . LEU A 1 97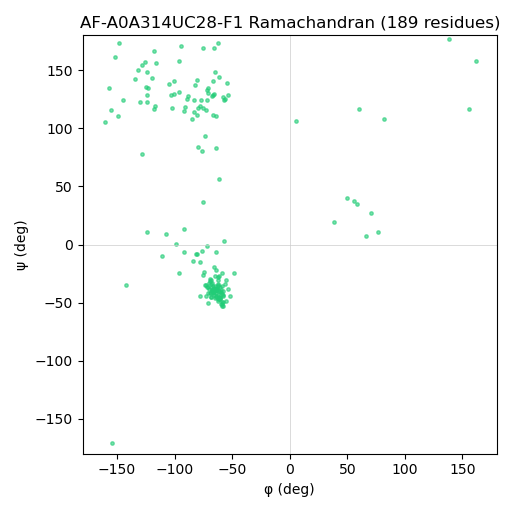 ? -12.390 14.951 -6.101 1.00 55.41 97 LEU A C 1
ATOM 802 O O . LEU A 1 97 ? -13.527 15.270 -5.763 1.00 55.41 97 LEU A O 1
ATOM 806 N N . GLU A 1 98 ? -11.306 15.305 -5.428 1.00 56.97 98 GLU A N 1
ATOM 807 C CA . GLU A 1 98 ? -11.346 16.128 -4.229 1.00 56.97 98 GLU A CA 1
ATOM 808 C C . GLU A 1 98 ? -10.992 17.573 -4.582 1.00 56.97 98 GLU A C 1
ATOM 810 O O . GLU A 1 98 ? -10.105 17.849 -5.398 1.00 56.97 98 GLU A O 1
ATOM 815 N N . ARG A 1 99 ? -11.704 18.510 -3.951 1.00 51.06 99 ARG A N 1
ATOM 816 C CA . ARG A 1 99 ? -11.340 19.925 -3.932 1.00 51.06 99 ARG A CA 1
ATOM 817 C C . ARG A 1 99 ? -10.434 20.142 -2.727 1.00 51.06 99 ARG A C 1
ATOM 819 O O . ARG A 1 99 ? -10.839 19.857 -1.605 1.00 51.06 99 ARG A O 1
ATOM 826 N N . ARG A 1 100 ? -9.239 20.692 -2.938 1.00 43.75 100 ARG A N 1
ATOM 827 C CA . ARG A 1 100 ? -8.411 21.174 -1.831 1.00 43.75 100 ARG A CA 1
ATOM 828 C C . ARG A 1 100 ? -9.135 22.338 -1.142 1.00 43.75 100 ARG A C 1
ATOM 830 O O . ARG A 1 100 ? -9.271 23.407 -1.734 1.00 43.75 100 ARG A O 1
ATOM 837 N N . GLU A 1 101 ? -9.609 22.154 0.088 1.00 45.28 101 GLU A N 1
ATOM 838 C CA . GLU A 1 101 ? -10.079 23.266 0.924 1.00 45.28 101 GLU A CA 1
ATOM 839 C C . GLU A 1 101 ? -8.867 24.031 1.478 1.00 45.28 101 GLU A C 1
ATOM 841 O O . GLU A 1 101 ? -8.415 23.828 2.601 1.00 45.28 101 GLU A O 1
ATOM 846 N N . GLY A 1 102 ? -8.297 24.905 0.648 1.00 38.88 102 GLY A N 1
ATOM 847 C CA . GLY A 1 102 ? -7.482 26.024 1.117 1.00 38.88 102 GLY A CA 1
ATOM 848 C C . GLY A 1 102 ? -8.423 27.144 1.554 1.00 38.88 102 GLY A C 1
ATOM 849 O O . GLY A 1 102 ? -9.148 27.692 0.727 1.00 38.88 102 GLY A O 1
ATOM 850 N N . GLY A 1 103 ? -8.478 27.420 2.856 1.00 39.97 103 GLY A N 1
ATOM 851 C CA . GLY A 1 103 ? -9.459 28.323 3.448 1.00 39.97 103 GLY A CA 1
ATOM 852 C C . GLY A 1 103 ? -9.308 29.786 3.034 1.00 39.97 103 GLY A C 1
ATOM 853 O O . GLY A 1 103 ? -8.196 30.286 2.983 1.00 39.97 103 GLY A O 1
ATOM 854 N N . VAL A 1 104 ? -10.445 30.457 2.822 1.00 30.83 104 VAL A N 1
ATOM 855 C CA . VAL A 1 104 ? -10.843 31.733 3.447 1.00 30.83 104 VAL A CA 1
ATOM 856 C C . VAL A 1 104 ? -12.379 31.769 3.405 1.00 30.83 104 VAL A C 1
ATOM 858 O O . VAL A 1 104 ? -12.981 31.785 2.332 1.00 30.83 104 VAL A O 1
ATOM 861 N N . LYS A 1 105 ? -13.038 31.772 4.571 1.00 42.22 105 LYS A N 1
ATOM 862 C CA . LYS A 1 105 ? -14.425 32.249 4.677 1.00 42.22 105 LYS A CA 1
ATOM 863 C C . LYS A 1 105 ? -14.398 33.747 4.386 1.00 42.22 105 LYS A C 1
ATOM 865 O O . LYS A 1 105 ? -13.883 34.499 5.205 1.00 42.22 105 LYS A O 1
ATOM 870 N N . GLY A 1 106 ? -14.957 34.184 3.263 1.00 36.81 106 GLY A N 1
ATOM 871 C CA . GLY A 1 106 ? -15.198 35.608 3.054 1.00 36.81 106 GLY A CA 1
ATOM 872 C C . GLY A 1 106 ? -15.288 36.039 1.600 1.00 36.81 106 GLY A C 1
ATOM 873 O O . GLY A 1 106 ? -14.298 36.035 0.887 1.00 36.81 106 GLY A O 1
ATOM 874 N N . MET A 1 107 ? -16.479 36.528 1.259 1.00 32.88 107 MET A N 1
ATOM 875 C CA . MET A 1 107 ? -16.763 37.552 0.250 1.00 32.88 107 MET A CA 1
ATOM 876 C C . MET A 1 107 ? -16.847 37.148 -1.232 1.00 32.88 107 MET A C 1
ATOM 878 O O . MET A 1 107 ? -15.869 36.922 -1.929 1.00 32.88 107 MET A O 1
ATOM 882 N N . ALA A 1 108 ? -18.109 37.191 -1.673 1.00 38.72 108 ALA A N 1
ATOM 883 C CA . ALA A 1 108 ? -18.618 37.909 -2.838 1.00 38.72 108 ALA A CA 1
ATOM 884 C C . ALA A 1 108 ? -18.066 37.568 -4.233 1.00 38.72 108 ALA A C 1
ATOM 886 O O . ALA A 1 108 ? -16.921 37.827 -4.583 1.00 38.72 108 ALA A O 1
ATOM 887 N N . ALA A 1 109 ? -19.000 37.069 -5.048 1.00 46.59 109 ALA A N 1
ATOM 888 C CA . ALA A 1 109 ? -19.116 37.229 -6.492 1.00 46.59 109 ALA A CA 1
ATOM 889 C C . ALA A 1 109 ? -17.960 37.964 -7.195 1.00 46.59 109 ALA A C 1
ATOM 891 O O . ALA A 1 109 ? -17.914 39.190 -7.204 1.00 46.59 109 ALA A O 1
ATOM 892 N N . ASN A 1 110 ? -17.123 37.216 -7.921 1.00 33.78 110 ASN A N 1
ATOM 893 C CA . ASN A 1 110 ? -16.743 37.643 -9.262 1.00 33.78 110 ASN A CA 1
ATOM 894 C C . ASN A 1 110 ? -16.272 36.493 -10.161 1.00 33.78 110 ASN A C 1
ATOM 896 O O . ASN A 1 110 ? -15.508 35.601 -9.803 1.00 33.78 110 ASN A O 1
ATOM 900 N N . LYS A 1 111 ? -16.813 36.548 -11.371 1.00 50.00 111 LYS A N 1
ATOM 901 C CA . LYS A 1 111 ? -16.705 35.628 -12.494 1.00 50.00 111 LYS A CA 1
ATOM 902 C C . LYS A 1 111 ? -15.322 35.747 -13.131 1.00 50.00 111 LYS A C 1
ATOM 904 O O . LYS A 1 111 ? -15.179 36.586 -14.000 1.00 50.00 111 LYS A O 1
ATOM 909 N N . LEU A 1 112 ? -14.330 34.932 -12.754 1.00 37.12 112 LEU A N 1
ATOM 910 C CA . LEU A 1 112 ? -13.054 34.808 -13.487 1.00 37.12 112 LEU A CA 1
ATOM 911 C C . LEU A 1 112 ? -12.324 33.495 -13.126 1.00 37.12 112 LEU A C 1
ATOM 913 O O . LEU A 1 112 ? -11.718 33.361 -12.073 1.00 37.12 112 LEU A O 1
ATOM 917 N N . LYS A 1 113 ? -12.360 32.525 -14.048 1.00 41.62 113 LYS A N 1
ATOM 918 C CA . LYS A 1 113 ? -11.246 31.603 -14.354 1.00 41.62 113 LYS A CA 1
ATOM 919 C C . LYS A 1 113 ? -10.554 30.871 -13.180 1.00 41.62 113 LYS A C 1
ATOM 921 O O . LYS A 1 113 ? -9.348 30.653 -13.229 1.00 41.62 113 LYS A O 1
ATOM 926 N N . ALA A 1 114 ? -11.289 30.393 -12.179 1.00 39.03 114 ALA A N 1
ATOM 927 C CA . ALA A 1 114 ? -10.745 29.442 -11.208 1.00 39.03 114 ALA A CA 1
ATOM 928 C C . ALA A 1 114 ? -10.741 28.034 -11.828 1.00 39.03 114 ALA A C 1
ATOM 930 O O . ALA A 1 114 ? -11.687 27.265 -11.666 1.00 39.03 114 ALA A O 1
ATOM 931 N N . LYS A 1 115 ? -9.694 27.710 -12.600 1.00 45.78 115 LYS A N 1
ATOM 932 C CA . LYS A 1 115 ? -9.369 26.341 -13.035 1.00 45.78 115 LYS A CA 1
ATOM 933 C C . LYS A 1 115 ? -9.038 25.553 -11.765 1.00 45.78 115 LYS A C 1
ATOM 935 O O . LYS A 1 115 ? -7.895 25.514 -11.332 1.00 45.78 115 LYS A O 1
ATOM 940 N N . SER A 1 116 ? -10.094 25.085 -11.109 1.00 50.66 116 SER A N 1
ATOM 941 C CA . SER A 1 116 ? -10.099 24.600 -9.736 1.00 50.66 116 SER A CA 1
ATOM 942 C C . SER A 1 116 ? -9.064 23.509 -9.523 1.00 50.66 116 SER A C 1
ATOM 944 O O . SER A 1 116 ? -8.923 22.621 -10.366 1.00 50.66 116 SER A O 1
ATOM 946 N N . ASP A 1 117 ? -8.412 23.602 -8.371 1.00 56.56 117 ASP A N 1
ATOM 947 C CA . ASP A 1 117 ? -7.377 22.756 -7.778 1.00 56.56 117 ASP A CA 1
ATOM 948 C C . ASP A 1 117 ? -7.883 21.315 -7.522 1.00 56.56 117 ASP A C 1
ATOM 950 O O . ASP A 1 117 ? -7.941 20.821 -6.398 1.00 56.56 117 ASP A O 1
ATOM 954 N N . LEU A 1 118 ? -8.366 20.667 -8.583 1.00 66.00 118 LEU A N 1
ATOM 955 C CA . LEU A 1 118 ? -8.934 19.328 -8.575 1.00 66.00 118 LEU A CA 1
ATOM 956 C C . LEU A 1 118 ? -7.800 18.316 -8.659 1.00 66.00 118 LEU A C 1
ATOM 958 O O . LEU A 1 118 ? -7.004 18.321 -9.605 1.00 66.00 118 LEU A O 1
ATOM 962 N N . GLY A 1 119 ? -7.767 17.419 -7.687 1.00 73.06 119 GLY A N 1
ATOM 963 C CA . GLY A 1 119 ? -6.829 16.314 -7.671 1.00 73.06 119 GLY A CA 1
ATOM 964 C C . GLY A 1 119 ? -7.368 15.144 -6.875 1.00 73.06 119 GLY A C 1
ATOM 965 O O . GLY A 1 119 ? -8.550 15.086 -6.535 1.00 73.06 119 GLY A O 1
ATOM 966 N N . ILE A 1 120 ? -6.498 14.170 -6.650 1.00 82.25 120 ILE A N 1
ATOM 967 C CA . ILE A 1 120 ? -6.849 12.935 -5.959 1.00 82.25 120 ILE A CA 1
ATOM 968 C C . ILE A 1 120 ? -5.818 12.691 -4.872 1.00 82.25 120 ILE A C 1
ATOM 970 O O . ILE A 1 120 ? -4.625 12.577 -5.166 1.00 82.25 120 ILE A O 1
ATOM 974 N N . SER A 1 121 ? -6.284 12.571 -3.631 1.00 87.31 121 SER A N 1
ATOM 975 C CA . SER A 1 121 ? -5.484 11.991 -2.560 1.00 87.31 121 SER A CA 1
ATOM 976 C C . SER A 1 121 ? -5.239 10.506 -2.842 1.00 87.31 121 SER A C 1
ATOM 978 O O . SER A 1 121 ? -6.167 9.751 -3.157 1.00 87.31 121 SER A O 1
ATOM 980 N N . VAL A 1 122 ? -3.972 10.105 -2.779 1.00 89.94 122 VAL A N 1
ATOM 981 C CA . VAL A 1 122 ? -3.507 8.743 -3.058 1.00 89.94 122 VAL A CA 1
ATOM 982 C C . VAL A 1 122 ? -2.577 8.256 -1.966 1.00 89.94 122 VAL A C 1
ATOM 984 O O . VAL A 1 122 ? -1.820 9.039 -1.396 1.00 89.94 122 VAL A O 1
ATOM 987 N N . VAL A 1 123 ? -2.574 6.950 -1.732 1.00 93.75 123 VAL A N 1
ATOM 988 C CA . VAL A 1 123 ? -1.517 6.272 -0.983 1.00 93.75 123 VAL A CA 1
ATOM 989 C C . VAL A 1 123 ? -0.335 6.039 -1.920 1.00 93.75 123 VAL A C 1
ATOM 991 O O .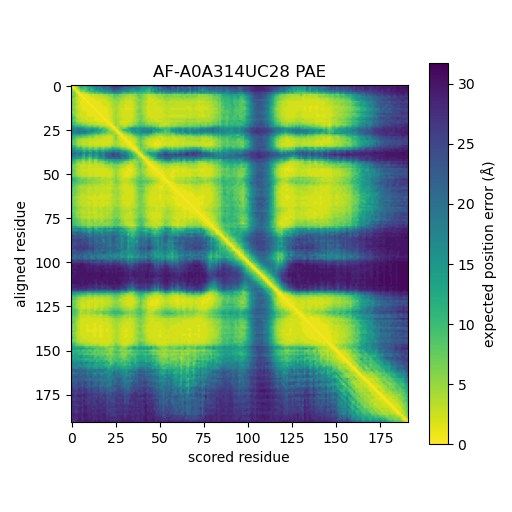 VAL A 1 123 ? -0.500 5.732 -3.101 1.00 93.75 123 VAL A O 1
ATOM 994 N N . THR A 1 124 ? 0.877 6.188 -1.408 1.00 92.56 124 THR A N 1
ATOM 995 C CA . THR A 1 124 ? 2.121 5.955 -2.131 1.00 92.56 124 THR A CA 1
ATOM 996 C C . THR A 1 124 ? 2.990 4.951 -1.382 1.00 92.56 124 THR A C 1
ATOM 998 O O . THR A 1 124 ? 3.155 5.018 -0.164 1.00 92.56 124 THR A O 1
ATOM 1001 N N . ALA A 1 125 ? 3.545 4.004 -2.130 1.00 93.38 125 ALA A N 1
ATOM 1002 C CA . ALA A 1 125 ? 4.514 3.030 -1.654 1.00 93.38 125 ALA A CA 1
ATOM 1003 C C . ALA A 1 125 ? 5.784 3.145 -2.497 1.00 93.38 125 ALA A C 1
ATOM 1005 O O . ALA A 1 125 ? 5.706 3.204 -3.726 1.00 93.38 125 ALA A O 1
ATOM 1006 N N . ALA A 1 126 ? 6.945 3.146 -1.849 1.00 91.75 126 ALA A N 1
ATOM 1007 C CA . ALA A 1 126 ? 8.243 3.136 -2.510 1.00 91.75 126 ALA A CA 1
ATOM 1008 C C . ALA A 1 126 ? 9.058 1.934 -2.021 1.00 91.75 126 ALA A C 1
ATOM 1010 O O . ALA A 1 126 ? 9.302 1.777 -0.828 1.00 91.75 126 ALA A O 1
ATOM 1011 N N . LEU A 1 127 ? 9.480 1.080 -2.949 1.00 88.56 127 LEU A N 1
ATOM 1012 C CA . LEU A 1 127 ? 10.375 -0.035 -2.681 1.00 88.56 127 LEU A CA 1
ATOM 1013 C C . LEU A 1 127 ? 11.816 0.475 -2.726 1.00 88.56 127 LEU A C 1
ATOM 1015 O O . LEU A 1 127 ? 12.355 0.796 -3.786 1.00 88.56 127 LEU A O 1
ATOM 1019 N N . GLY A 1 128 ? 12.438 0.560 -1.554 1.00 85.69 128 GLY A N 1
ATOM 1020 C CA . GLY A 1 128 ? 13.856 0.879 -1.441 1.00 85.69 128 GLY A CA 1
ATOM 1021 C C . GLY A 1 128 ? 14.748 -0.217 -2.029 1.00 85.69 128 GLY A C 1
ATOM 1022 O O . GLY A 1 128 ? 14.320 -1.338 -2.297 1.00 85.69 128 GLY A O 1
ATOM 1023 N N . PHE A 1 129 ? 16.034 0.089 -2.177 1.00 82.94 129 PHE A N 1
ATOM 1024 C CA . PHE A 1 129 ? 17.053 -0.854 -2.651 1.00 82.94 129 PHE A CA 1
ATOM 1025 C C . PHE A 1 129 ? 17.093 -2.171 -1.856 1.00 82.94 129 PHE A C 1
ATOM 1027 O O . PHE A 1 129 ? 17.306 -3.241 -2.426 1.00 82.94 129 PHE A O 1
ATOM 1034 N N . LEU A 1 130 ? 16.908 -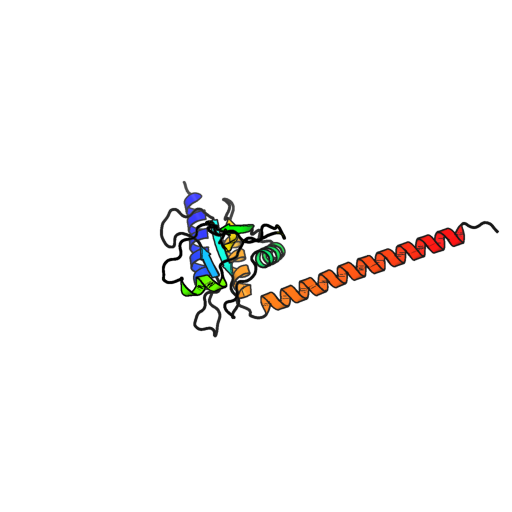2.079 -0.536 1.00 85.81 130 LEU A N 1
ATOM 1035 C CA . LEU A 1 130 ? 16.972 -3.215 0.384 1.00 85.81 130 LEU A CA 1
ATOM 1036 C C . LEU A 1 130 ? 15.677 -4.038 0.409 1.00 85.81 130 LEU A C 1
ATOM 1038 O O . LEU A 1 130 ? 15.674 -5.121 0.987 1.00 85.81 130 LEU A O 1
ATOM 1042 N N . ALA A 1 131 ? 14.606 -3.572 -0.248 1.00 87.75 131 ALA A N 1
ATOM 1043 C CA . ALA A 1 131 ? 13.305 -4.228 -0.218 1.00 87.75 131 ALA A CA 1
ATOM 1044 C C . ALA A 1 131 ? 13.398 -5.672 -0.723 1.00 87.75 131 ALA A C 1
ATOM 1046 O O . ALA A 1 131 ? 13.921 -5.957 -1.811 1.00 87.75 131 ALA A O 1
ATOM 1047 N N . SER A 1 132 ? 12.909 -6.603 0.084 1.00 91.62 132 SER A N 1
ATOM 1048 C CA . SER A 1 132 ? 12.843 -8.027 -0.216 1.00 91.62 132 SER A CA 1
ATOM 1049 C C . SER A 1 132 ? 11.488 -8.419 -0.811 1.00 91.62 132 SER A C 1
ATOM 1051 O O . SER A 1 132 ? 10.535 -7.634 -0.865 1.00 91.62 132 SER A O 1
ATOM 1053 N N . PHE A 1 133 ? 11.400 -9.663 -1.287 1.00 92.44 133 PHE A N 1
ATOM 1054 C CA . PHE A 1 133 ? 10.105 -10.234 -1.646 1.00 92.44 133 PHE A CA 1
ATOM 1055 C C . PHE A 1 133 ? 9.185 -10.334 -0.427 1.00 92.44 133 PHE A C 1
ATOM 1057 O O . PHE A 1 133 ? 7.993 -10.088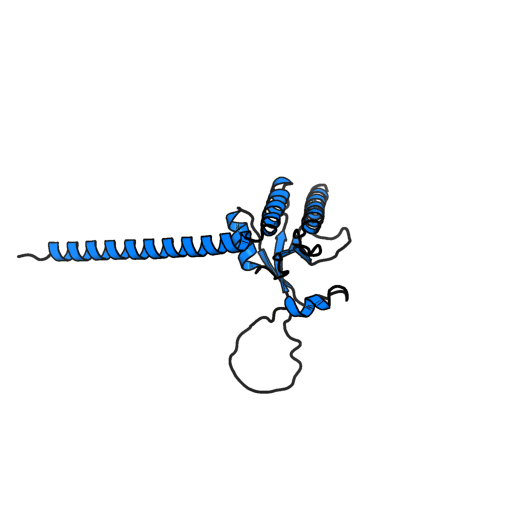 -0.561 1.00 92.44 133 PHE A O 1
ATOM 1064 N N . GLU A 1 134 ? 9.737 -10.618 0.754 1.00 94.25 134 GLU A N 1
ATOM 1065 C CA . GLU A 1 134 ? 8.974 -10.681 1.999 1.00 94.25 134 GLU A CA 1
ATOM 1066 C C . GLU A 1 134 ? 8.311 -9.337 2.318 1.00 94.25 134 GLU A C 1
ATOM 1068 O O . GLU A 1 134 ? 7.107 -9.300 2.551 1.00 94.25 134 GLU A O 1
ATOM 1073 N N . ASP A 1 135 ? 9.044 -8.224 2.219 1.00 93.19 135 ASP A N 1
ATOM 1074 C CA . ASP A 1 135 ? 8.482 -6.879 2.427 1.00 93.19 135 ASP A CA 1
ATOM 1075 C C . ASP A 1 135 ? 7.369 -6.574 1.415 1.00 93.19 135 ASP A C 1
ATOM 1077 O O . ASP A 1 135 ? 6.311 -6.036 1.749 1.00 93.19 135 ASP A O 1
ATOM 1081 N N . THR A 1 136 ? 7.588 -6.974 0.160 1.00 93.44 136 THR A N 1
ATOM 1082 C CA . THR A 1 136 ? 6.617 -6.793 -0.927 1.00 93.44 136 THR A CA 1
ATOM 1083 C C . THR A 1 136 ? 5.354 -7.629 -0.691 1.00 93.44 136 THR A C 1
ATOM 1085 O O . THR A 1 136 ? 4.239 -7.163 -0.935 1.00 93.44 136 THR A O 1
ATOM 1088 N N . TYR A 1 137 ? 5.514 -8.855 -0.194 1.00 95.44 137 TYR A N 1
ATOM 1089 C CA . TYR A 1 137 ? 4.420 -9.750 0.160 1.00 95.44 137 TYR A CA 1
ATOM 1090 C C . TYR A 1 137 ? 3.655 -9.247 1.385 1.00 95.44 137 TYR A C 1
ATOM 1092 O O . TYR A 1 137 ? 2.429 -9.250 1.359 1.00 95.44 137 TYR A O 1
ATOM 1100 N N . ARG A 1 138 ? 4.344 -8.743 2.419 1.00 95.31 138 ARG A N 1
ATOM 1101 C CA . ARG A 1 138 ? 3.718 -8.118 3.596 1.00 95.31 138 ARG A CA 1
ATOM 1102 C C . ARG A 1 138 ? 2.835 -6.939 3.194 1.00 95.31 138 ARG A C 1
ATOM 1104 O O . ARG A 1 138 ? 1.698 -6.858 3.650 1.00 95.31 138 ARG A O 1
ATOM 1111 N N . LEU A 1 139 ? 3.308 -6.083 2.284 1.00 95.25 139 LEU A N 1
ATOM 1112 C CA . LEU A 1 139 ? 2.497 -4.996 1.730 1.00 95.25 139 LEU A CA 1
ATOM 1113 C C . LEU A 1 139 ? 1.267 -5.518 0.976 1.00 95.25 139 LEU A C 1
ATOM 1115 O O . LEU A 1 139 ? 0.162 -5.024 1.187 1.00 95.25 139 LEU A O 1
ATOM 1119 N N . TRP A 1 140 ? 1.432 -6.522 0.112 1.00 95.81 140 TRP A N 1
ATOM 1120 C CA . TRP A 1 140 ? 0.300 -7.123 -0.596 1.00 95.81 140 TRP A CA 1
ATOM 1121 C C . TRP A 1 140 ? -0.719 -7.749 0.367 1.00 95.81 140 TRP A C 1
ATOM 1123 O O . TRP A 1 140 ? -1.914 -7.501 0.226 1.00 95.81 140 TRP A O 1
ATOM 1133 N N . ALA A 1 141 ? -0.254 -8.506 1.363 1.00 95.50 141 ALA A N 1
ATOM 1134 C CA . ALA A 1 141 ? -1.091 -9.158 2.363 1.00 95.50 141 ALA A CA 1
ATOM 1135 C C . ALA A 1 141 ? -1.841 -8.135 3.222 1.00 95.50 141 ALA A C 1
ATOM 1137 O O . ALA A 1 141 ? -3.024 -8.315 3.487 1.00 95.50 141 ALA A O 1
ATOM 1138 N N . PHE A 1 142 ? -1.187 -7.032 3.599 1.00 95.19 142 PHE A N 1
ATOM 1139 C CA . PHE A 1 142 ? -1.832 -5.902 4.262 1.00 95.19 142 PHE A CA 1
ATOM 1140 C C . PHE A 1 142 ? -2.970 -5.320 3.422 1.00 95.19 142 PHE A C 1
ATOM 1142 O O . PHE A 1 142 ? -4.083 -5.177 3.917 1.00 95.19 142 PHE A O 1
ATOM 1149 N N . VAL A 1 143 ? -2.727 -5.041 2.139 1.00 94.44 143 VAL A N 1
ATOM 1150 C CA . VAL A 1 143 ? -3.782 -4.513 1.263 1.00 94.44 143 VAL A CA 1
ATOM 1151 C C . VAL A 1 143 ? -4.907 -5.535 1.078 1.00 94.44 143 VAL A C 1
ATOM 1153 O O . VAL A 1 143 ? -6.069 -5.151 1.057 1.00 94.44 143 VAL A O 1
ATOM 1156 N N . ALA A 1 144 ? -4.602 -6.832 1.011 1.00 93.19 144 ALA A N 1
ATOM 1157 C CA . ALA A 1 144 ? -5.611 -7.882 0.892 1.00 93.19 144 ALA A CA 1
ATOM 1158 C C . ALA A 1 144 ? -6.555 -7.980 2.107 1.00 93.19 144 ALA A C 1
ATOM 1160 O O . ALA A 1 144 ? -7.674 -8.457 1.940 1.00 93.19 144 ALA A O 1
ATOM 1161 N N . GLN A 1 145 ? -6.168 -7.490 3.294 1.00 91.62 145 GLN A N 1
ATOM 1162 C CA . GLN A 1 145 ? -7.063 -7.446 4.465 1.00 91.62 145 GLN A CA 1
ATOM 1163 C C . GLN A 1 145 ? -8.303 -6.576 4.217 1.00 91.62 145 GLN A C 1
ATOM 1165 O O . GLN A 1 145 ? -9.366 -6.861 4.754 1.00 91.62 145 GLN A O 1
ATOM 1170 N N . PHE A 1 146 ? -8.206 -5.579 3.333 1.00 90.19 146 PHE A N 1
ATOM 1171 C CA . PH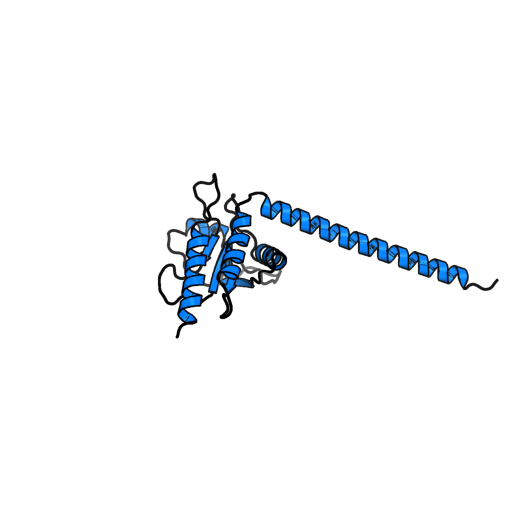E A 1 146 ? -9.334 -4.728 2.945 1.00 90.19 146 PHE A CA 1
ATOM 1172 C C . PHE A 1 146 ? -10.374 -5.444 2.063 1.00 90.19 146 PHE A C 1
ATOM 1174 O O . PHE A 1 146 ? -11.366 -4.825 1.696 1.00 90.19 146 PHE A O 1
ATOM 1181 N N . LEU A 1 147 ? -10.166 -6.719 1.707 1.00 87.19 147 LEU A N 1
ATOM 1182 C CA . LEU A 1 147 ? -11.214 -7.560 1.112 1.00 87.19 147 LEU A CA 1
ATOM 1183 C C . LEU A 1 147 ? -12.258 -8.015 2.139 1.00 87.19 147 LEU A C 1
ATOM 1185 O O . LEU A 1 147 ? -13.367 -8.368 1.746 1.00 87.19 147 LEU A O 1
ATOM 1189 N N . ASP A 1 148 ? -11.910 -8.053 3.429 1.00 85.56 148 ASP A N 1
ATOM 1190 C CA . ASP A 1 148 ? -12.891 -8.296 4.485 1.00 85.56 148 ASP A CA 1
ATOM 1191 C C . ASP A 1 148 ? -13.716 -7.016 4.681 1.00 85.56 148 ASP A C 1
ATOM 1193 O O . ASP A 1 148 ? -13.182 -5.964 5.044 1.00 85.56 148 ASP A O 1
ATOM 1197 N N . ALA A 1 149 ? -15.022 -7.124 4.428 1.00 76.62 149 ALA A N 1
ATOM 1198 C CA . ALA A 1 149 ? -15.983 -6.028 4.509 1.00 76.62 149 ALA A CA 1
ATOM 1199 C C . ALA A 1 149 ? -15.987 -5.339 5.879 1.00 76.62 149 ALA A C 1
ATOM 1201 O O . ALA A 1 149 ? -16.214 -4.132 5.969 1.00 76.62 149 ALA A O 1
ATOM 1202 N N . ASP A 1 150 ? -15.682 -6.088 6.937 1.00 78.44 150 ASP A N 1
ATOM 1203 C CA . ASP A 1 150 ? -15.680 -5.564 8.296 1.00 78.44 150 ASP A CA 1
ATOM 1204 C C . ASP A 1 150 ? -14.307 -5.039 8.723 1.00 78.44 150 ASP A C 1
ATOM 1206 O O . ASP A 1 150 ? -14.180 -4.499 9.820 1.00 78.44 150 ASP A O 1
ATOM 1210 N N . PHE A 1 151 ? -13.251 -5.213 7.920 1.00 80.56 151 PHE A N 1
ATOM 1211 C CA . PHE A 1 151 ? -11.883 -4.904 8.345 1.00 80.56 151 PHE A CA 1
ATOM 1212 C C . PHE A 1 151 ? -11.729 -3.437 8.747 1.00 80.56 151 PHE A C 1
ATOM 1214 O O . PHE A 1 151 ? -11.275 -3.124 9.845 1.00 80.56 151 PHE A O 1
ATOM 1221 N N . VAL A 1 152 ? -12.170 -2.521 7.881 1.00 76.19 152 VAL A N 1
ATOM 1222 C CA . VAL A 1 152 ? -12.077 -1.077 8.137 1.00 76.19 152 VAL A CA 1
ATOM 1223 C C . VAL A 1 152 ? -12.914 -0.683 9.354 1.00 76.19 152 VAL A C 1
ATOM 1225 O O . VAL A 1 152 ? -12.500 0.166 10.146 1.00 76.19 152 VAL A O 1
ATOM 1228 N N . GLU A 1 153 ? -14.085 -1.295 9.516 1.00 77.25 153 GLU A N 1
ATOM 1229 C CA . GLU A 1 153 ? -14.996 -1.001 10.613 1.00 77.25 153 GLU A CA 1
ATOM 1230 C C . GLU A 1 153 ? -14.446 -1.513 11.952 1.00 77.25 153 GLU A C 1
ATOM 1232 O O . GLU A 1 153 ? -14.306 -0.725 12.889 1.00 77.25 153 GLU A O 1
ATOM 1237 N N . LYS A 1 154 ? -14.017 -2.780 12.031 1.00 78.31 154 LYS A N 1
ATOM 1238 C CA . LYS A 1 154 ? -13.344 -3.378 13.202 1.00 78.31 154 LYS A CA 1
ATOM 1239 C C . LYS A 1 154 ? -12.159 -2.529 13.658 1.00 78.31 154 LYS A C 1
ATOM 1241 O O . LYS A 1 154 ? -12.014 -2.240 14.850 1.00 78.31 154 LYS A O 1
ATOM 1246 N N . GLU A 1 155 ? -11.341 -2.069 12.720 1.00 73.44 155 GLU A N 1
ATOM 1247 C CA . GLU A 1 155 ? -10.179 -1.245 13.025 1.00 73.44 155 GLU A CA 1
ATOM 1248 C C . GLU A 1 155 ? -10.581 0.137 13.554 1.00 73.44 155 GLU A C 1
ATOM 1250 O O . GLU A 1 155 ? -9.978 0.608 14.523 1.00 73.44 155 GLU A O 1
ATOM 1255 N N . ARG A 1 156 ? -11.623 0.770 12.992 1.00 73.81 156 ARG A N 1
ATOM 1256 C CA . ARG A 1 156 ? -12.183 2.029 13.518 1.00 73.81 156 ARG A CA 1
ATOM 1257 C C . ARG A 1 156 ? -12.704 1.860 14.944 1.00 73.81 156 ARG A C 1
ATOM 1259 O O . ARG A 1 156 ? -12.346 2.665 15.803 1.00 73.81 156 ARG A O 1
ATOM 1266 N N . TRP A 1 157 ? -13.458 0.797 15.228 1.00 69.25 157 TRP A N 1
ATOM 1267 C CA . TRP A 1 157 ? -13.938 0.492 16.582 1.00 69.25 157 TRP A CA 1
ATOM 1268 C C . TRP A 1 157 ? -12.780 0.293 17.568 1.00 69.25 157 TRP A C 1
ATOM 1270 O O . TRP A 1 157 ? -12.813 0.827 18.679 1.00 69.25 157 TRP A O 1
ATOM 1280 N N . ARG A 1 158 ? -11.704 -0.385 17.147 1.00 68.94 158 ARG A N 1
ATOM 1281 C CA . ARG A 1 158 ? -10.475 -0.530 17.947 1.00 68.94 158 ARG A CA 1
ATOM 1282 C C . ARG A 1 158 ? -9.803 0.810 18.248 1.00 68.94 158 ARG A C 1
ATOM 1284 O O . ARG A 1 158 ? -9.326 1.000 19.365 1.00 68.94 158 ARG A O 1
ATOM 1291 N N . TYR A 1 159 ? -9.752 1.742 17.290 1.00 63.06 159 TYR A N 1
ATOM 1292 C CA . TYR A 1 159 ? -9.228 3.093 17.540 1.00 63.06 159 TYR A CA 1
ATOM 1293 C C . TYR A 1 159 ? -10.066 3.842 18.576 1.00 63.06 159 TYR A C 1
ATOM 1295 O O . TYR A 1 159 ? -9.497 4.404 19.511 1.00 63.06 159 TYR A O 1
ATOM 1303 N N . THR A 1 160 ? -11.393 3.820 18.447 1.00 68.31 160 THR A N 1
ATOM 1304 C CA . THR A 1 160 ? -12.289 4.499 19.392 1.00 68.31 160 THR A CA 1
ATOM 1305 C C . THR A 1 160 ? -12.150 3.915 20.798 1.00 68.31 160 THR A C 1
ATOM 1307 O O . THR A 1 160 ? -11.996 4.665 21.760 1.00 68.31 160 THR A O 1
ATOM 1310 N N . ALA A 1 161 ? -12.093 2.586 20.920 1.00 67.12 161 ALA A N 1
ATOM 1311 C CA . ALA A 1 161 ? -11.924 1.912 22.206 1.00 67.12 161 ALA A CA 1
ATOM 1312 C C . ALA A 1 161 ? -10.563 2.205 22.867 1.00 67.12 161 ALA A C 1
ATOM 1314 O O . ALA A 1 161 ? -10.492 2.394 24.080 1.00 67.12 161 ALA A O 1
ATOM 1315 N N . LEU A 1 162 ? -9.473 2.267 22.091 1.00 63.91 162 LEU A N 1
ATOM 1316 C CA . LEU A 1 162 ? -8.145 2.586 22.629 1.00 63.91 162 LEU A CA 1
ATOM 1317 C C . LEU A 1 162 ? -8.038 4.053 23.068 1.00 63.91 162 LEU A C 1
ATOM 1319 O O .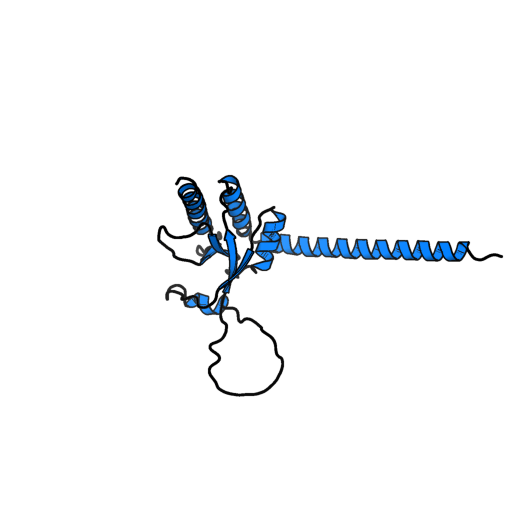 LEU A 1 162 ? -7.422 4.345 24.095 1.00 63.91 162 LEU A O 1
ATOM 1323 N N . ASN A 1 163 ? -8.650 4.968 22.313 1.00 63.59 163 ASN A N 1
ATOM 1324 C CA . ASN A 1 163 ? -8.665 6.382 22.667 1.00 63.59 163 ASN 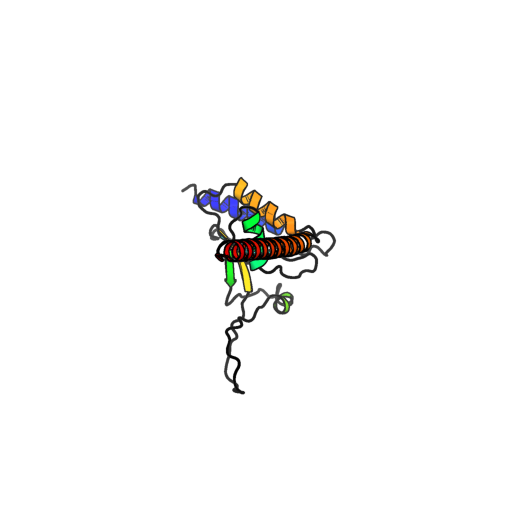A CA 1
ATOM 1325 C C . ASN A 1 163 ? -9.482 6.615 23.947 1.00 63.59 163 ASN A C 1
ATOM 1327 O O . ASN A 1 163 ? -9.023 7.325 24.835 1.00 63.59 163 ASN A O 1
ATOM 1331 N N . GLN A 1 164 ? -10.625 5.934 24.086 1.00 63.59 164 GLN A N 1
ATOM 1332 C CA . GLN A 1 164 ? -11.438 5.956 25.302 1.00 63.59 164 GLN A CA 1
ATOM 1333 C C . GLN A 1 164 ? -10.645 5.469 26.525 1.00 63.59 164 GLN A C 1
ATOM 1335 O O . GLN A 1 164 ? -10.560 6.185 27.517 1.00 63.59 164 GLN A O 1
ATOM 1340 N N . LYS A 1 165 ? -9.959 4.319 26.422 1.00 65.06 165 LYS A N 1
ATOM 1341 C CA . LYS A 1 165 ? -9.099 3.802 27.505 1.00 65.06 165 LYS A CA 1
ATOM 1342 C C . LYS A 1 165 ? -7.964 4.756 27.880 1.00 65.06 165 LYS A C 1
ATOM 1344 O O . LYS A 1 165 ? -7.632 4.886 29.052 1.00 65.06 165 LYS A O 1
ATOM 1349 N N . THR A 1 166 ? -7.353 5.414 26.894 1.00 62.81 166 THR A N 1
ATOM 1350 C CA . THR A 1 166 ? -6.275 6.386 27.141 1.00 62.81 166 THR A CA 1
ATOM 1351 C C . THR A 1 166 ? -6.795 7.618 27.882 1.00 62.81 166 THR A C 1
ATOM 1353 O O . THR A 1 166 ? -6.145 8.090 28.812 1.00 62.81 166 THR A O 1
ATOM 1356 N N . ILE A 1 167 ? -7.974 8.116 27.499 1.00 68.88 167 ILE A N 1
ATOM 1357 C CA . ILE A 1 167 ? -8.626 9.251 28.161 1.00 68.88 167 ILE A CA 1
ATOM 1358 C C . ILE A 1 167 ? -9.011 8.878 29.599 1.00 68.88 167 ILE A C 1
ATOM 1360 O O . ILE A 1 167 ? -8.708 9.629 30.522 1.00 68.88 167 ILE A O 1
ATOM 1364 N N . GLU A 1 168 ? -9.607 7.704 29.80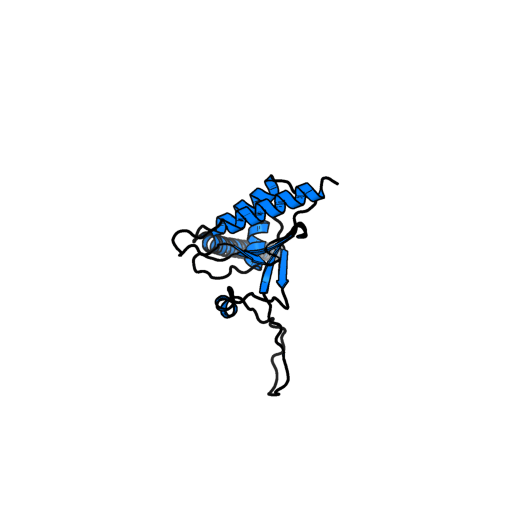6 1.00 70.06 168 GLU A N 1
ATOM 1365 C CA . GLU A 1 168 ? -9.976 7.201 31.136 1.00 70.06 168 GLU A CA 1
ATOM 1366 C C . GLU A 1 168 ? -8.750 7.044 32.047 1.00 70.06 168 GLU A C 1
ATOM 1368 O O . GLU A 1 168 ? -8.754 7.554 33.165 1.00 70.06 168 GLU A O 1
ATOM 1373 N N . ALA A 1 169 ? -7.658 6.454 31.548 1.00 68.75 169 ALA A N 1
ATOM 1374 C CA . ALA A 1 169 ? -6.414 6.311 32.307 1.00 68.75 169 ALA A CA 1
ATOM 1375 C C . ALA A 1 169 ? -5.779 7.666 32.685 1.00 68.75 169 ALA A C 1
ATOM 1377 O O . ALA A 1 169 ? -5.194 7.805 33.758 1.00 68.75 169 ALA A O 1
ATOM 1378 N N . GLN A 1 170 ? -5.904 8.687 31.829 1.00 70.06 170 GLN A N 1
ATOM 1379 C CA . GLN A 1 170 ? -5.435 10.044 32.132 1.00 70.06 170 GLN A CA 1
ATOM 1380 C C . GLN A 1 170 ? -6.311 10.754 33.170 1.00 70.06 170 GLN A C 1
ATOM 1382 O O . GLN A 1 170 ? -5.788 11.510 33.989 1.00 70.06 170 GLN A O 1
ATOM 1387 N N . ILE A 1 171 ? -7.627 10.534 33.138 1.00 73.31 171 ILE A N 1
ATOM 1388 C CA . ILE A 1 171 ? -8.561 11.091 34.123 1.00 73.31 171 ILE A CA 1
ATOM 1389 C C . ILE A 1 171 ? -8.321 10.442 35.490 1.00 73.31 171 ILE A C 1
ATOM 1391 O O . ILE A 1 171 ? -8.184 11.158 36.479 1.00 73.31 171 ILE A O 1
ATOM 1395 N N . GLU A 1 172 ? -8.176 9.117 35.535 1.00 72.25 172 GLU A N 1
ATOM 1396 C CA . GLU A 1 172 ? -7.907 8.375 36.772 1.00 72.25 172 GLU A CA 1
ATOM 1397 C C . GLU A 1 172 ? -6.517 8.695 37.355 1.00 72.25 172 GLU A C 1
ATOM 1399 O O . GLU A 1 172 ? -6.343 8.800 38.569 1.00 72.25 172 GLU A O 1
ATOM 1404 N N . GLY A 1 173 ? -5.515 8.922 36.500 1.00 70.62 173 GLY A N 1
ATOM 1405 C CA . GLY A 1 173 ? -4.203 9.403 36.939 1.00 70.62 173 GLY A CA 1
ATOM 1406 C C . GLY A 1 173 ? -4.260 10.805 37.557 1.00 70.62 173 GLY A C 1
ATOM 1407 O O . GLY A 1 173 ? -3.603 11.065 38.563 1.00 70.62 173 GLY A O 1
ATOM 1408 N N . LYS A 1 174 ? -5.077 11.709 36.999 1.00 69.44 174 LYS A N 1
ATOM 1409 C CA . LYS A 1 174 ? -5.255 13.072 37.527 1.00 69.44 174 LYS A CA 1
ATOM 1410 C C . LYS A 1 174 ? -6.058 13.115 38.828 1.00 69.44 174 LYS A C 1
ATOM 1412 O O . LYS A 1 174 ? -5.747 13.946 39.677 1.00 69.44 174 LYS A O 1
ATOM 1417 N N . SER A 1 175 ? -7.048 12.237 39.006 1.00 69.31 175 SER A N 1
ATOM 1418 C CA . SER A 1 175 ? -7.819 12.174 40.255 1.00 69.31 175 SER A CA 1
ATOM 1419 C C . SER A 1 175 ? -6.967 11.684 41.428 1.00 69.31 175 SER A C 1
ATOM 1421 O O . SER A 1 175 ? -7.044 12.258 42.510 1.00 69.31 175 SER A O 1
ATOM 1423 N N . LYS A 1 176 ? -6.082 10.701 41.205 1.00 72.12 176 LYS A N 1
ATOM 1424 C CA . LYS A 1 176 ? -5.161 10.198 42.243 1.00 72.12 176 LYS A CA 1
ATOM 1425 C C . LYS A 1 176 ? -4.128 11.244 42.676 1.00 72.12 176 LYS A C 1
ATOM 1427 O O . LYS A 1 176 ? -3.847 11.363 43.862 1.00 72.12 176 LYS A O 1
ATOM 1432 N N . LEU A 1 177 ? -3.625 12.052 41.738 1.00 69.69 177 LEU A N 1
ATOM 1433 C CA . LEU A 1 177 ? -2.708 13.159 42.045 1.00 69.69 177 LEU A CA 1
ATOM 1434 C C . LEU A 1 177 ? -3.379 14.260 42.885 1.00 69.69 177 LEU A C 1
ATOM 1436 O O . LEU A 1 177 ? -2.761 14.784 43.808 1.00 69.69 177 LEU A O 1
ATOM 1440 N N . GLN A 1 178 ? -4.651 14.574 42.613 1.00 67.56 178 GLN A N 1
ATOM 1441 C CA . GLN A 1 178 ? -5.412 15.526 43.430 1.00 67.56 178 GLN A CA 1
ATOM 1442 C C . GLN A 1 178 ? -5.697 14.988 44.838 1.00 67.56 178 GLN A C 1
ATOM 1444 O O . GLN A 1 178 ? -5.614 15.743 45.804 1.00 67.56 178 GLN A O 1
ATOM 1449 N N . GLU A 1 179 ? -6.003 13.696 44.985 1.00 70.38 179 GLU A N 1
ATOM 1450 C CA . GLU A 1 179 ? -6.210 13.084 46.305 1.00 70.38 179 GLU A CA 1
ATOM 1451 C C . GLU A 1 179 ? -4.930 13.075 47.155 1.00 70.38 179 GLU A C 1
ATOM 1453 O O . GLU A 1 179 ? -4.994 13.370 48.353 1.00 70.38 179 GLU A O 1
ATOM 1458 N N . GLU A 1 180 ? -3.764 12.816 46.554 1.00 71.94 180 GLU A N 1
ATOM 1459 C CA . GLU A 1 180 ? -2.473 12.889 47.252 1.00 71.94 180 GLU A CA 1
ATOM 1460 C C . GLU A 1 180 ? -2.091 14.327 47.646 1.00 71.94 180 GLU A C 1
ATOM 1462 O O . GLU A 1 180 ? -1.658 14.551 48.782 1.00 71.94 180 GLU A O 1
ATOM 1467 N N . GLU A 1 181 ? -2.308 15.322 46.775 1.00 71.81 181 GLU A N 1
ATOM 1468 C CA . GLU A 1 181 ? -2.074 16.735 47.115 1.00 71.81 181 GLU A CA 1
ATOM 1469 C C . GLU A 1 181 ? -2.963 17.184 48.284 1.00 71.81 181 GLU A C 1
ATOM 1471 O O . GLU A 1 181 ? -2.466 17.781 49.243 1.00 71.81 181 GLU A O 1
ATOM 1476 N N . VAL A 1 182 ? -4.253 16.835 48.269 1.00 70.81 182 VAL A N 1
ATOM 1477 C CA . VAL A 1 182 ? -5.194 17.191 49.344 1.00 70.81 182 VAL A CA 1
ATOM 1478 C C . VAL A 1 182 ? -4.804 16.522 50.666 1.00 70.81 182 VAL A C 1
ATOM 1480 O O . VAL A 1 182 ? -4.801 17.182 51.707 1.00 70.81 182 VAL A O 1
ATOM 1483 N N . GLN A 1 183 ? -4.399 15.247 50.655 1.00 70.94 183 GLN A N 1
ATOM 1484 C CA . GLN A 1 183 ? -3.937 14.560 51.869 1.00 70.94 183 GLN A CA 1
ATOM 1485 C C . GLN A 1 183 ? -2.613 15.126 52.409 1.00 70.94 183 GLN A C 1
ATOM 1487 O O . GLN A 1 183 ? -2.427 15.186 53.629 1.00 70.94 183 GLN A O 1
ATOM 1492 N N . SER A 1 184 ? -1.713 15.588 51.536 1.00 70.00 184 SER A N 1
ATOM 1493 C CA . SER A 1 184 ? -0.448 16.223 51.934 1.00 70.00 184 SER A CA 1
ATOM 1494 C C . SER A 1 184 ? -0.656 17.587 52.613 1.00 70.00 184 SER A C 1
ATOM 1496 O O . SER A 1 184 ? 0.017 17.905 53.596 1.00 70.00 184 SER A O 1
ATOM 1498 N N . VAL A 1 185 ? -1.647 18.362 52.156 1.00 68.06 185 VAL A N 1
ATOM 1499 C CA . VAL A 1 185 ? -2.021 19.668 52.725 1.00 68.06 185 VAL A CA 1
ATOM 1500 C C . VAL A 1 185 ? -2.752 19.513 54.061 1.00 68.06 185 VAL A C 1
ATOM 1502 O O . VAL A 1 185 ? -2.568 20.320 54.971 1.00 68.06 185 VAL A O 1
ATOM 1505 N N . VAL A 1 186 ? -3.554 18.458 54.225 1.00 65.88 186 VAL A N 1
ATOM 1506 C CA . VAL A 1 186 ? -4.229 18.165 55.502 1.00 65.88 186 VAL A CA 1
ATOM 1507 C C . VAL A 1 186 ? -3.230 17.714 56.575 1.00 65.88 186 VAL A C 1
ATOM 1509 O O . VAL A 1 186 ? -3.402 18.053 57.743 1.00 65.88 186 VAL A O 1
ATOM 1512 N N . ARG A 1 187 ? -2.152 17.013 56.196 1.00 64.38 187 ARG A N 1
ATOM 1513 C CA . ARG A 1 187 ? -1.093 16.574 57.125 1.00 64.38 187 ARG A CA 1
ATOM 1514 C C . ARG A 1 187 ? -0.102 17.670 57.535 1.00 64.38 187 ARG A C 1
ATOM 1516 O O . ARG A 1 187 ? 0.628 17.464 58.498 1.00 64.38 187 ARG A O 1
ATOM 1523 N N . SER A 1 188 ? -0.054 18.803 56.833 1.00 65.75 188 SER A N 1
ATOM 1524 C CA . SER A 1 188 ? 0.923 19.875 57.081 1.00 65.75 188 SER A CA 1
ATOM 1525 C C . SER A 1 188 ? 0.399 21.046 57.920 1.00 65.75 188 SER A C 1
ATOM 1527 O O . SER A 1 188 ? 1.161 21.971 58.197 1.00 65.75 188 SER A O 1
ATOM 1529 N N . LYS A 1 189 ? -0.865 21.024 58.372 1.00 58.22 189 LYS A N 1
ATOM 1530 C CA . LYS A 1 189 ? -1.370 22.035 59.315 1.00 58.22 189 LYS A CA 1
ATOM 1531 C C . LYS A 1 189 ? -0.917 21.712 60.750 1.00 58.22 189 LYS A C 1
ATOM 1533 O O . LYS A 1 189 ? -1.314 20.667 61.264 1.00 58.22 189 LYS A O 1
ATOM 1538 N N . PRO A 1 190 ? -0.124 22.579 61.409 1.00 59.59 190 PRO A N 1
ATOM 1539 C CA . PRO A 1 190 ? 0.182 22.428 62.827 1.00 59.59 190 PRO A CA 1
ATOM 1540 C C . PRO A 1 190 ? -1.067 22.742 63.663 1.00 59.59 190 PRO A C 1
ATOM 1542 O O . PRO A 1 190 ? -1.787 23.699 63.365 1.00 59.59 190 PRO A O 1
ATOM 1545 N N . GLY A 1 191 ? -1.331 21.889 64.655 1.00 57.28 191 GLY A N 1
ATOM 1546 C CA . GLY A 1 191 ? -2.333 22.110 65.702 1.00 57.28 191 GLY A CA 1
ATOM 1547 C C . GLY A 1 191 ? -1.839 23.037 66.801 1.00 57.28 191 GLY A C 1
ATOM 1548 O O . GLY A 1 191 ? -0.605 23.228 66.901 1.00 57.28 191 GLY A O 1
#

Solvent-accessible surface area (backbone atoms only — not comparable to full-atom values): 11576 Å² total; per-residue (Å²): 144,57,65,72,56,52,42,47,51,52,48,50,49,46,52,58,55,47,65,67,39,49,30,80,96,40,99,65,46,58,31,47,51,73,59,73,84,91,80,66,96,78,67,62,45,57,47,37,31,43,46,28,42,80,86,68,47,73,54,57,40,71,58,55,31,57,54,29,51,76,70,77,36,88,53,49,64,49,74,46,65,85,76,84,72,61,77,94,49,55,83,56,50,79,81,58,59,40,74,72,85,76,86,74,95,75,82,79,92,76,96,71,90,75,82,67,71,52,27,34,80,25,28,32,44,71,59,57,93,84,60,47,69,65,57,51,47,52,54,51,54,57,58,55,48,53,63,44,82,56,43,66,54,55,52,49,53,50,50,54,53,53,51,50,52,52,52,50,54,52,52,56,54,51,52,52,52,51,53,52,52,54,53,54,57,66,69,66,62,85,128

Nearest PDB structures (foldseek):
  5zst-assembly1_A  TM=7.508E-01  e=3.574E-03  Hydrogenimonas thermophila
  1s28-assembly1_A  TM=2.888E-01  e=6.759E+00  Pseudomonas savastanoi pv. phaseolicola
  8jmv-assembly1_A  TM=2.061E-01  e=5.990E+00  Bacillus amyloliquefaciens

Radius of gyration: 24.17 Å; Cα contacts (8 Å, |Δi|>4): 189; chains: 1; bounding box: 44×49×87 Å

Mean predicted aligned error: 13.92 Å

Foldseek 3Di:
DCLLVQLQVLQVVLVVLQQCDAAPPQPRHRQKDWDDDPDDDPDASKTWMWGAASVRATDQLVLLQVLCVVLVHHKDKDKDFPDDDDPVCVVVLVRFWDFPCPDDPDDDDDDDDCPGRTTGITIMDGQDSPRDSVSSVSVSVSSSLSSPNCSSVVVVVVVVVVVVVVVVVVVVVVVVVVVVVVVVVVVPDDD